Protein AF-A0A8T7FPQ7-F1 (afdb_monomer)

Foldseek 3Di:
DQWWKAAPPPRDTHHDAQQPQADPPPRHNHIEIDGPVQVCLVVLVVCLVVDDQALCSSVSLFSADDQDCLLQPRHGNADWAQPCVVCVVVVHRGDTDRQCLPDPLRHLLLLLLRRSLRSCVVNVAQEEEEEDLAPNLLSVLQSSLSSNHEYEYQHEPPRDPVRQVSSCVSPYHYDYDDDDSVVSLVVRVVVCVVVVHHYDPALSRHNNLSSLLSSQQSQQVVCCVVPNDDPQANTDGDQADEDEDDPCSNVNSNCVNADCDPNRHRHDHDHHYDYDPDPPDDDDDDPVVVVVVVVCVVPDDDDDDPPVVVCVVVPPDDDD

Mean predicted aligned error: 11.22 Å

pLDDT: mean 78.68, std 23.65, range [24.12, 97.94]

Radius of gyration: 21.37 Å; Cα contacts (8 Å, |Δi|>4): 522; chains: 1; bounding box: 52×40×60 Å

Nearest PDB structures (foldseek):
  4d9k-assembly2_C  TM=8.488E-01  e=1.796E-08  Escherichia coli K-12
  5ygr-assembly2_D  TM=8.208E-01  e=8.972E-09  Salmonella enterica subsp. enterica serovar Typhi
  8y1j-assembly1_B-2  TM=8.294E-01  e=1.425E-08  Pseudomonas aeruginosa PAO1
  5cvc-assembly1_A  TM=9.148E-01  e=2.040E-07  Zea mays
  3l6b-assembly1_A  TM=8.785E-01  e=6.877E-07  Homo sapiens

Structure (mmCIF, N/CA/C/O backbone):
data_AF-A0A8T7FPQ7-F1
#
_entry.id   AF-A0A8T7FPQ7-F1
#
loop_
_atom_site.group_PDB
_atom_site.id
_atom_site.type_symbol
_atom_site.label_atom_id
_atom_site.label_alt_id
_atom_site.label_comp_id
_atom_site.label_asym_id
_atom_site.label_entity_id
_atom_site.label_seq_id
_atom_site.pdbx_PDB_ins_code
_atom_site.Cartn_x
_atom_site.Cartn_y
_atom_site.Cartn_z
_atom_site.occupancy
_atom_site.B_iso_or_equiv
_atom_site.auth_seq_id
_atom_site.auth_comp_id
_atom_site.auth_asym_id
_atom_site.auth_atom_id
_atom_site.pdbx_PDB_model_num
ATOM 1 N N . MET A 1 1 ? 16.533 4.865 13.069 1.00 54.66 1 MET A N 1
ATOM 2 C CA . MET A 1 1 ? 15.371 4.944 12.153 1.00 54.66 1 MET A CA 1
ATOM 3 C C . MET A 1 1 ? 15.851 5.584 10.868 1.00 54.66 1 MET A C 1
ATOM 5 O O . MET A 1 1 ? 16.546 6.582 10.964 1.00 54.66 1 MET A O 1
ATOM 9 N N . SER A 1 2 ? 15.535 5.013 9.706 1.00 73.25 2 SER A N 1
ATOM 10 C CA . SER A 1 2 ? 15.976 5.523 8.395 1.00 73.25 2 SER A CA 1
ATOM 11 C C . SER A 1 2 ? 15.201 6.756 7.910 1.00 73.25 2 SER A C 1
ATOM 13 O O . SER A 1 2 ? 15.466 7.242 6.813 1.00 73.25 2 SER A O 1
ATOM 15 N N . PHE A 1 3 ? 14.238 7.246 8.699 1.00 88.38 3 PHE A N 1
ATOM 16 C CA . PHE A 1 3 ? 13.387 8.377 8.347 1.00 88.38 3 PHE A CA 1
ATOM 17 C C . PHE A 1 3 ? 12.793 9.071 9.575 1.00 88.38 3 PHE A C 1
ATOM 19 O O . PHE A 1 3 ? 12.707 8.488 10.662 1.00 88.38 3 PHE A O 1
ATOM 26 N N . ILE A 1 4 ? 12.344 10.306 9.366 1.00 92.25 4 ILE A N 1
ATOM 27 C CA . ILE A 1 4 ? 11.581 11.125 10.314 1.00 92.25 4 ILE A CA 1
ATOM 28 C C . ILE A 1 4 ? 10.240 11.515 9.690 1.00 92.25 4 ILE A C 1
ATOM 30 O O . ILE A 1 4 ? 10.092 11.502 8.473 1.00 92.25 4 ILE A O 1
ATOM 34 N N . ILE A 1 5 ? 9.255 11.870 10.511 1.00 93.88 5 ILE A N 1
ATOM 35 C CA . ILE A 1 5 ? 7.999 12.452 10.034 1.00 93.88 5 ILE A CA 1
ATOM 36 C C . ILE A 1 5 ? 8.069 13.963 10.172 1.00 93.88 5 ILE A C 1
ATOM 38 O O . ILE A 1 5 ? 8.247 14.473 11.278 1.00 93.88 5 ILE A O 1
ATOM 42 N N . LYS A 1 6 ? 7.858 14.667 9.065 1.00 94.44 6 LYS A N 1
ATOM 43 C CA . LYS A 1 6 ? 7.828 16.124 9.000 1.00 94.44 6 LYS A CA 1
ATOM 44 C C . LYS A 1 6 ? 6.412 16.621 8.775 1.00 94.44 6 LYS A C 1
ATOM 46 O O . LYS A 1 6 ? 5.681 16.120 7.923 1.00 94.44 6 LYS A O 1
ATOM 51 N N . CYS A 1 7 ? 6.006 17.612 9.560 1.00 94.50 7 CYS A N 1
ATOM 52 C CA . CYS A 1 7 ? 4.752 18.321 9.343 1.00 94.50 7 CYS A CA 1
ATOM 53 C C . CYS A 1 7 ? 4.884 19.311 8.182 1.00 94.50 7 CYS A C 1
ATOM 55 O O . CYS A 1 7 ? 5.781 20.154 8.202 1.00 94.50 7 CYS A O 1
ATOM 57 N N . LEU A 1 8 ? 3.957 19.259 7.225 1.00 91.75 8 LEU A N 1
ATOM 58 C CA . LEU A 1 8 ? 3.957 20.154 6.066 1.00 91.75 8 LEU A CA 1
ATOM 59 C C . LEU A 1 8 ? 3.537 21.588 6.413 1.00 91.75 8 LEU A C 1
ATOM 61 O O . LEU A 1 8 ? 3.965 22.519 5.740 1.00 91.75 8 LEU A O 1
ATOM 65 N N . ASP A 1 9 ? 2.753 21.773 7.479 1.00 92.62 9 ASP A N 1
ATOM 66 C CA . ASP A 1 9 ? 2.248 23.098 7.859 1.00 92.62 9 ASP A CA 1
ATOM 67 C C . ASP A 1 9 ? 3.196 23.853 8.804 1.00 92.62 9 ASP A C 1
ATOM 69 O O . ASP A 1 9 ? 3.353 25.064 8.685 1.00 92.62 9 ASP A O 1
ATOM 73 N N . CYS A 1 10 ? 3.837 23.161 9.757 1.00 94.81 10 CYS A N 1
ATOM 74 C CA . CYS A 1 10 ? 4.669 23.809 10.785 1.00 94.81 10 CYS A CA 1
ATOM 75 C C . CYS A 1 10 ? 6.142 23.374 10.802 1.00 94.81 10 CYS A C 1
ATOM 77 O O . CYS A 1 10 ? 6.897 23.838 11.658 1.00 94.81 10 CYS A O 1
ATOM 79 N N . GLY A 1 11 ? 6.545 22.447 9.925 1.00 94.50 11 GLY A N 1
ATOM 80 C CA . GLY A 1 11 ? 7.925 21.957 9.822 1.00 94.50 11 GLY A CA 1
ATOM 81 C C . GLY A 1 11 ? 8.420 21.122 11.008 1.00 94.50 11 GLY A C 1
ATOM 82 O O . GLY A 1 11 ? 9.600 20.798 11.069 1.00 94.50 11 GLY A O 1
ATOM 83 N N . HIS A 1 12 ? 7.559 20.783 11.973 1.00 95.00 12 HIS A N 1
ATOM 84 C CA . HIS A 1 12 ? 7.964 19.989 13.132 1.00 95.00 12 HIS A CA 1
ATOM 85 C C . HIS A 1 12 ? 8.319 18.552 12.735 1.00 95.00 12 HIS A C 1
ATOM 87 O O . HIS A 1 12 ? 7.529 17.887 12.059 1.00 95.00 12 HIS A O 1
ATOM 93 N N . ASN A 1 13 ? 9.467 18.085 13.226 1.00 94.75 13 ASN A N 1
ATOM 94 C CA . ASN A 1 13 ? 9.979 16.738 13.016 1.00 94.75 13 ASN A CA 1
ATOM 95 C C . ASN A 1 13 ? 9.678 15.852 14.226 1.00 94.75 13 ASN A C 1
ATOM 97 O O . ASN A 1 13 ? 9.932 16.247 15.364 1.00 94.75 13 ASN A O 1
ATOM 101 N N . ALA A 1 14 ? 9.176 14.646 13.978 1.00 92.25 14 ALA A N 1
ATOM 102 C CA . ALA A 1 14 ? 8.868 13.663 15.009 1.00 92.25 14 ALA A CA 1
ATOM 103 C C . ALA A 1 14 ? 9.201 12.236 14.536 1.00 92.25 14 ALA A C 1
ATOM 105 O O . ALA A 1 14 ? 9.164 11.956 13.335 1.00 92.25 14 ALA A O 1
ATOM 106 N N . PRO A 1 15 ? 9.500 11.303 15.454 1.00 91.69 15 PRO A N 1
ATOM 107 C CA . PRO A 1 15 ? 9.579 9.886 15.114 1.00 91.69 15 PRO A CA 1
ATOM 108 C C . PRO A 1 15 ? 8.222 9.353 14.631 1.00 91.69 15 PRO A C 1
ATOM 110 O O . PRO A 1 15 ? 7.158 9.825 15.039 1.00 91.69 15 PRO A O 1
ATOM 113 N N . TYR A 1 16 ? 8.259 8.333 13.774 1.00 91.38 16 TYR A N 1
ATOM 114 C CA . TYR A 1 16 ? 7.045 7.690 13.282 1.00 91.38 16 TYR A CA 1
ATOM 115 C C . TYR A 1 16 ? 6.424 6.751 14.321 1.00 91.38 16 TYR A C 1
ATOM 117 O O . TYR A 1 16 ? 7.074 5.824 14.822 1.00 91.38 16 TYR A O 1
ATOM 125 N N . TYR A 1 17 ? 5.129 6.964 14.559 1.00 90.75 17 TYR A N 1
ATOM 126 C CA . TYR A 1 17 ? 4.245 6.066 15.291 1.00 90.75 17 TYR A CA 1
ATOM 127 C C . TYR A 1 17 ? 2.960 5.860 14.477 1.00 90.75 17 TYR A C 1
ATOM 129 O O . TYR A 1 17 ? 2.302 6.857 14.165 1.00 90.75 17 TYR A O 1
ATOM 137 N N . PRO A 1 18 ? 2.557 4.613 14.164 1.00 88.06 18 PRO A N 1
ATOM 138 C CA . PRO A 1 18 ? 1.354 4.338 13.370 1.00 88.06 18 PRO A CA 1
ATOM 139 C C . PRO A 1 18 ? 0.067 4.947 13.941 1.00 88.06 18 PRO A C 1
ATOM 141 O O . PRO A 1 18 ? -0.815 5.350 13.188 1.00 88.06 18 PRO A O 1
ATOM 144 N N . THR A 1 19 ? -0.021 5.056 15.268 1.00 87.38 19 THR A N 1
ATOM 145 C CA . THR A 1 19 ? -1.167 5.624 15.996 1.00 87.38 19 THR A CA 1
ATOM 146 C C . THR A 1 19 ? -1.163 7.150 16.056 1.00 87.38 19 THR A C 1
ATOM 148 O O . THR A 1 19 ? -2.192 7.756 16.346 1.00 87.38 19 THR A O 1
ATOM 151 N N . SER A 1 20 ? -0.035 7.801 15.763 1.00 88.31 20 SER A N 1
ATOM 152 C CA . SER A 1 20 ? 0.033 9.257 15.694 1.00 88.31 20 SER A CA 1
ATOM 153 C C . SER A 1 20 ? -0.488 9.702 14.332 1.00 88.31 20 SER A C 1
ATOM 155 O O . SER A 1 20 ? 0.238 9.621 13.343 1.00 88.31 20 SER A O 1
ATOM 157 N N . THR A 1 21 ? -1.732 10.181 14.259 1.00 85.69 21 THR A N 1
ATOM 158 C CA . THR A 1 21 ? -2.373 10.657 13.014 1.00 85.69 21 THR A CA 1
ATOM 159 C C . THR A 1 21 ? -2.170 12.148 12.740 1.00 85.69 21 THR A C 1
ATOM 161 O O . THR A 1 21 ? -2.274 12.578 11.591 1.00 85.69 21 THR A O 1
ATOM 164 N N . ASN A 1 22 ? -1.828 12.930 13.766 1.00 91.81 22 ASN A N 1
ATOM 165 C CA . ASN A 1 22 ? -1.706 14.384 13.694 1.00 91.81 22 ASN A CA 1
ATOM 166 C C . ASN A 1 22 ? -0.316 14.848 14.151 1.00 91.81 22 ASN A C 1
ATOM 168 O O . ASN A 1 22 ? 0.407 14.140 14.853 1.00 91.81 22 ASN A O 1
ATOM 172 N N . CYS A 1 23 ? 0.078 16.051 13.742 1.00 92.12 23 CYS A N 1
ATOM 173 C CA . CYS A 1 23 ? 1.278 16.707 14.237 1.00 92.12 23 CYS A CA 1
ATOM 174 C C . CYS A 1 23 ? 1.095 17.060 15.724 1.00 92.12 23 CYS A C 1
ATOM 176 O O . CYS A 1 23 ? 0.134 17.759 16.045 1.00 92.12 23 CYS A O 1
ATOM 178 N N . PRO A 1 24 ? 2.021 16.680 16.621 1.00 92.31 24 PRO A N 1
ATOM 179 C CA . PRO A 1 24 ? 1.890 16.975 18.050 1.00 92.31 24 PRO A CA 1
ATOM 180 C C . PRO A 1 24 ? 1.974 18.477 18.373 1.00 92.31 24 PRO A C 1
ATOM 182 O O . PRO A 1 24 ? 1.501 18.896 19.421 1.00 92.31 24 PRO A O 1
ATOM 185 N N . LYS A 1 25 ? 2.549 19.296 17.478 1.00 93.81 25 LYS A N 1
ATOM 186 C CA . LYS A 1 25 ? 2.743 20.741 17.694 1.00 93.81 25 LYS A CA 1
ATOM 187 C C . LYS A 1 25 ? 1.578 21.607 17.206 1.00 93.81 25 LYS A C 1
ATOM 189 O O . LYS A 1 25 ? 1.225 22.575 17.863 1.00 93.81 25 LYS A O 1
ATOM 194 N N . CYS A 1 26 ? 1.023 21.309 16.031 1.00 94.00 26 CYS A N 1
ATOM 195 C CA . CYS A 1 26 ? -0.000 22.152 15.385 1.00 94.00 26 CYS A CA 1
ATOM 196 C C . CYS A 1 26 ? -1.303 21.411 15.059 1.00 94.00 26 CYS A C 1
ATOM 198 O O . CYS A 1 26 ? -2.192 21.976 14.433 1.00 94.00 26 CYS A O 1
ATOM 200 N N . ASN A 1 27 ? -1.402 20.133 15.430 1.00 93.38 27 ASN A N 1
ATOM 201 C CA . ASN A 1 27 ? -2.546 19.264 15.164 1.00 93.38 27 ASN A CA 1
ATOM 202 C C . ASN A 1 27 ? -2.891 19.037 13.673 1.00 93.38 27 ASN A C 1
ATOM 204 O O . ASN A 1 27 ? -3.920 18.435 13.365 1.00 93.38 27 ASN A O 1
ATOM 208 N N . SER A 1 28 ? -2.030 19.451 12.737 1.00 91.62 28 SER A N 1
ATOM 209 C CA . SER A 1 28 ? -2.213 19.175 11.308 1.00 91.62 28 SER A CA 1
ATOM 210 C C . SER A 1 28 ? -2.183 17.679 10.989 1.00 91.62 28 SER A C 1
ATOM 212 O O . SER A 1 28 ? -1.436 16.912 11.598 1.00 91.62 28 SER A O 1
ATOM 214 N N . GLN A 1 29 ? -2.965 17.266 9.992 1.00 89.06 29 GLN A N 1
ATOM 215 C CA . GL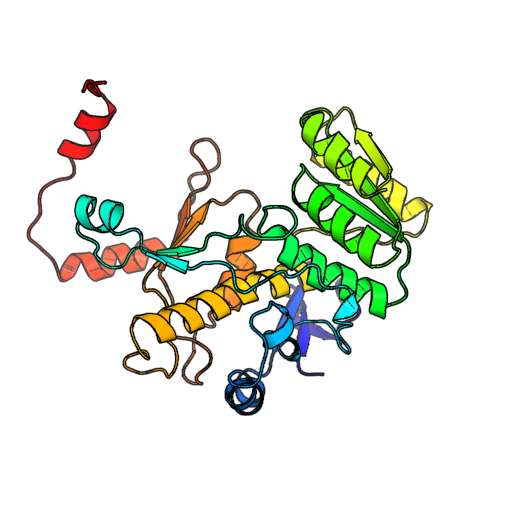N A 1 29 ? -2.959 15.905 9.448 1.00 89.06 29 GLN A CA 1
ATOM 216 C C . GLN A 1 29 ? -2.014 15.748 8.242 1.00 89.06 29 GLN A C 1
ATOM 218 O O . GLN A 1 29 ? -1.853 14.638 7.736 1.00 89.06 29 GLN A O 1
ATOM 223 N N . TRP A 1 30 ? -1.405 16.837 7.764 1.00 89.38 30 TRP A N 1
ATOM 224 C CA . TRP A 1 30 ? -0.533 16.846 6.591 1.00 89.38 30 TRP A CA 1
ATOM 225 C C . TRP A 1 30 ? 0.917 16.653 7.011 1.00 89.38 30 TRP A C 1
ATOM 227 O O . TRP A 1 30 ? 1.580 17.558 7.519 1.00 89.38 30 TRP A O 1
ATOM 237 N N . ARG A 1 31 ? 1.394 15.425 6.838 1.00 91.75 31 ARG A N 1
ATOM 238 C CA . ARG A 1 31 ? 2.732 15.002 7.236 1.00 91.75 31 ARG A CA 1
ATOM 239 C C . ARG A 1 31 ? 3.330 14.128 6.143 1.00 91.75 31 ARG A C 1
ATOM 241 O O . ARG A 1 31 ? 2.591 13.472 5.411 1.00 91.75 31 ARG A O 1
ATOM 248 N N . GLU A 1 32 ? 4.649 14.103 6.067 1.00 91.69 32 GLU A N 1
ATOM 249 C CA . GLU A 1 32 ? 5.405 13.281 5.124 1.00 91.69 32 GLU A CA 1
ATOM 250 C C . GLU A 1 32 ? 6.574 12.589 5.825 1.00 91.69 32 GLU A C 1
ATOM 252 O O . GLU A 1 32 ? 7.031 13.054 6.872 1.00 91.69 32 GLU A O 1
ATOM 257 N N . ALA A 1 33 ? 7.033 11.464 5.275 1.00 92.00 33 ALA A N 1
ATOM 258 C CA . ALA A 1 33 ? 8.258 10.830 5.732 1.00 92.00 33 ALA A CA 1
ATOM 259 C C . ALA A 1 33 ? 9.458 11.400 4.962 1.00 92.00 33 ALA A C 1
ATOM 261 O O . ALA A 1 33 ? 9.479 11.415 3.732 1.00 92.00 33 ALA A O 1
ATOM 262 N N . GLU A 1 34 ? 10.466 11.857 5.697 1.00 90.38 34 GLU A N 1
ATOM 263 C CA . GLU A 1 34 ? 11.723 12.366 5.157 1.00 90.38 34 GLU A CA 1
ATOM 264 C C . GLU A 1 34 ? 12.827 11.340 5.425 1.00 90.38 34 GLU A C 1
ATOM 266 O O . GLU A 1 34 ? 13.034 10.921 6.567 1.00 90.38 34 GLU A O 1
ATOM 271 N N . TYR A 1 35 ? 13.501 10.909 4.359 1.00 87.44 35 TYR A N 1
ATOM 272 C CA . TYR A 1 35 ? 14.514 9.855 4.373 1.00 87.44 35 TYR A CA 1
ATOM 273 C C . TYR A 1 35 ? 15.892 10.434 4.060 1.00 87.44 35 TYR A C 1
ATOM 275 O O . TYR A 1 35 ? 16.023 11.305 3.200 1.00 87.44 35 TYR A O 1
ATOM 283 N N . ASP A 1 36 ? 16.928 9.865 4.671 1.00 87.25 36 ASP A N 1
ATOM 284 C CA . ASP A 1 36 ? 18.306 10.081 4.231 1.00 87.25 36 ASP A CA 1
ATOM 285 C C . ASP A 1 36 ? 18.597 9.189 3.013 1.00 87.25 36 ASP A C 1
ATOM 287 O O . ASP A 1 36 ? 19.037 8.040 3.125 1.00 87.25 36 ASP A O 1
ATOM 291 N N . TYR A 1 37 ? 18.294 9.709 1.825 1.00 82.38 37 TYR A N 1
ATOM 292 C CA . TYR A 1 37 ? 18.489 8.982 0.572 1.00 82.38 37 TYR A CA 1
ATOM 293 C C . TYR A 1 37 ? 19.961 8.709 0.249 1.00 82.38 37 TYR A C 1
ATOM 295 O O . TYR A 1 37 ? 20.239 7.752 -0.472 1.00 82.38 37 TYR A O 1
ATOM 303 N N . GLU A 1 38 ? 20.902 9.498 0.773 1.00 80.69 38 GLU A N 1
ATOM 304 C CA . GLU A 1 38 ? 22.329 9.272 0.540 1.00 80.69 38 GLU A CA 1
ATOM 305 C C . GLU A 1 38 ? 22.799 8.024 1.294 1.00 80.69 38 GLU A C 1
ATOM 307 O O . GLU A 1 38 ? 23.368 7.100 0.702 1.00 80.69 38 GLU A O 1
ATOM 312 N N . MET A 1 39 ? 22.490 7.949 2.590 1.00 83.12 39 MET A N 1
ATOM 313 C CA . MET A 1 39 ? 22.785 6.775 3.409 1.00 83.12 39 MET A CA 1
ATOM 314 C C . MET A 1 39 ? 22.026 5.541 2.906 1.00 83.12 39 MET A C 1
ATOM 316 O O . MET A 1 39 ? 22.590 4.442 2.830 1.00 83.12 39 MET A O 1
ATOM 320 N N . ILE A 1 40 ? 20.752 5.697 2.531 1.00 83.25 40 ILE A N 1
ATOM 321 C CA . ILE A 1 40 ? 19.956 4.584 2.004 1.00 83.25 40 ILE A CA 1
ATOM 322 C C . ILE A 1 40 ? 20.513 4.110 0.662 1.00 83.25 40 ILE A C 1
ATOM 324 O O . ILE A 1 40 ? 20.629 2.906 0.469 1.00 83.25 40 ILE A O 1
ATOM 328 N N . GLY A 1 41 ? 20.924 5.003 -0.240 1.00 80.19 41 GLY A N 1
ATOM 329 C CA . GLY A 1 41 ? 21.539 4.623 -1.516 1.00 80.19 41 GLY A CA 1
ATOM 330 C C . GLY A 1 41 ? 22.759 3.723 -1.323 1.00 80.19 41 GLY A C 1
ATOM 331 O O . GLY A 1 41 ? 22.825 2.640 -1.907 1.00 80.19 41 GLY A O 1
ATOM 332 N N . LYS A 1 42 ? 23.668 4.106 -0.418 1.00 81.38 42 LYS A N 1
ATOM 333 C CA . LYS A 1 42 ? 24.887 3.338 -0.101 1.00 81.38 42 LYS A CA 1
ATOM 334 C C . LYS A 1 42 ? 24.595 1.967 0.524 1.00 81.38 42 LYS A C 1
ATOM 336 O O . LYS A 1 42 ? 25.360 1.028 0.325 1.00 81.38 42 LYS A O 1
ATOM 341 N N . THR A 1 43 ? 23.500 1.831 1.273 1.00 82.25 43 THR A N 1
ATOM 342 C CA . THR A 1 43 ? 23.197 0.612 2.048 1.00 82.25 43 THR A CA 1
ATOM 343 C C . THR A 1 43 ? 22.192 -0.328 1.382 1.00 82.25 43 THR A C 1
ATOM 345 O O . THR A 1 43 ? 22.315 -1.547 1.522 1.00 82.25 43 THR A O 1
ATOM 348 N N . LEU A 1 44 ? 21.195 0.210 0.676 1.00 84.75 44 LEU A N 1
ATOM 349 C CA . LEU A 1 44 ? 20.117 -0.537 0.030 1.00 84.75 44 LEU A CA 1
ATOM 350 C C . LEU A 1 44 ? 20.556 -1.100 -1.320 1.00 84.75 44 LEU A C 1
ATOM 352 O O . LEU A 1 44 ? 20.344 -2.287 -1.562 1.00 84.75 44 LEU A O 1
ATOM 356 N N . LEU A 1 45 ? 21.170 -0.282 -2.185 1.00 79.62 45 LEU A N 1
ATOM 357 C CA . LEU A 1 45 ? 21.486 -0.672 -3.565 1.00 79.62 45 LEU A CA 1
ATOM 358 C C . LEU A 1 45 ? 22.302 -1.973 -3.656 1.00 79.62 45 LEU A C 1
ATOM 360 O O . LEU A 1 45 ? 21.876 -2.856 -4.403 1.00 79.62 45 LEU A O 1
ATOM 364 N N . PRO A 1 46 ? 23.382 -2.173 -2.868 1.00 83.50 46 PRO A N 1
ATOM 365 C CA . PRO A 1 46 ? 24.156 -3.416 -2.928 1.00 83.50 46 PRO A CA 1
ATOM 366 C C . PRO A 1 46 ? 23.356 -4.647 -2.481 1.00 83.50 46 PRO A C 1
ATOM 368 O O . PRO A 1 46 ? 23.626 -5.764 -2.910 1.00 83.50 46 PRO A O 1
ATOM 371 N N . LYS A 1 47 ? 22.346 -4.455 -1.622 1.00 86.69 47 LYS A N 1
ATOM 372 C CA . LYS A 1 47 ? 21.528 -5.541 -1.067 1.00 86.69 47 LYS A CA 1
ATOM 373 C C . LYS A 1 47 ? 20.378 -5.946 -1.983 1.00 86.69 47 LYS A C 1
ATOM 375 O O . LYS A 1 47 ? 19.856 -7.044 -1.816 1.00 86.69 47 LYS A O 1
ATOM 380 N N . LEU A 1 48 ? 19.957 -5.088 -2.917 1.00 85.69 48 LEU A N 1
ATOM 381 C CA . LEU A 1 48 ? 18.788 -5.348 -3.764 1.00 85.69 48 LEU A CA 1
ATOM 382 C C . LEU A 1 48 ? 18.962 -6.570 -4.671 1.00 85.69 48 LEU A C 1
ATOM 384 O O . LEU A 1 48 ? 17.969 -7.236 -4.946 1.00 85.69 48 LEU A O 1
ATOM 388 N N . ALA A 1 49 ? 20.189 -6.866 -5.113 1.00 83.38 49 ALA A N 1
ATOM 389 C CA . ALA A 1 49 ? 20.471 -7.996 -5.999 1.00 83.38 49 ALA A CA 1
ATOM 390 C C . ALA A 1 49 ? 20.230 -9.361 -5.329 1.00 83.38 49 ALA A C 1
ATOM 392 O O . ALA A 1 49 ? 19.830 -10.306 -5.996 1.00 83.38 49 ALA A O 1
ATOM 393 N N . GLY A 1 50 ? 20.437 -9.457 -4.010 1.00 85.19 50 GLY A N 1
ATOM 394 C CA . GLY A 1 50 ? 20.249 -10.690 -3.237 1.00 85.19 50 GLY A CA 1
ATOM 395 C C . GLY A 1 50 ? 18.858 -10.851 -2.616 1.00 85.19 50 GLY A C 1
ATOM 396 O O . GLY A 1 50 ? 18.673 -11.721 -1.770 1.00 85.19 50 GLY A O 1
ATOM 397 N N . ARG A 1 51 ? 17.893 -9.986 -2.955 1.00 90.94 51 ARG A N 1
ATOM 398 C CA . ARG A 1 51 ? 16.536 -10.010 -2.386 1.00 90.94 51 ARG A CA 1
ATOM 399 C C . ARG A 1 51 ? 15.528 -10.626 -3.344 1.00 90.94 51 ARG A C 1
ATOM 401 O O . ARG A 1 51 ? 15.695 -10.5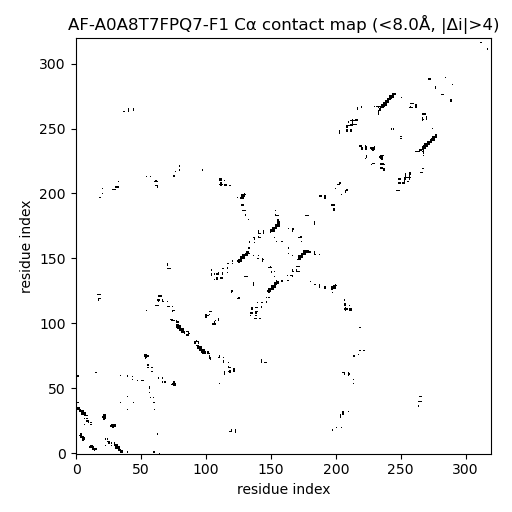76 -4.559 1.00 90.94 51 ARG A O 1
ATOM 408 N N . GLY A 1 52 ? 14.450 -11.147 -2.761 1.00 89.44 52 GLY A N 1
ATOM 409 C CA . GLY A 1 52 ? 13.278 -11.597 -3.498 1.00 89.44 52 GLY A CA 1
ATOM 410 C C . GLY A 1 52 ? 12.609 -10.478 -4.301 1.00 89.44 52 GLY A C 1
ATOM 411 O O . GLY A 1 52 ? 12.815 -9.280 -4.083 1.00 89.44 52 GLY A O 1
ATOM 412 N N . ASN A 1 53 ? 11.788 -10.901 -5.254 1.00 91.44 53 ASN A N 1
ATOM 413 C CA . ASN A 1 53 ? 10.999 -10.033 -6.111 1.00 91.44 53 ASN A CA 1
ATOM 414 C C . ASN A 1 53 ? 9.630 -9.762 -5.469 1.00 91.44 53 ASN A C 1
ATOM 416 O O . ASN A 1 53 ? 8.614 -10.282 -5.913 1.00 91.44 53 ASN A O 1
ATOM 420 N N . ASP A 1 54 ? 9.620 -8.943 -4.421 1.00 92.75 54 ASP A N 1
ATOM 421 C CA . ASP A 1 54 ? 8.418 -8.557 -3.675 1.00 92.75 54 ASP A CA 1
ATOM 422 C C . ASP A 1 54 ? 8.463 -7.072 -3.269 1.00 92.75 54 ASP A C 1
ATOM 424 O O . ASP A 1 54 ? 9.440 -6.366 -3.529 1.00 92.75 54 ASP A O 1
ATOM 428 N N . LEU A 1 55 ? 7.394 -6.575 -2.641 1.00 94.25 55 LEU A N 1
ATOM 429 C CA . LEU A 1 55 ? 7.325 -5.210 -2.109 1.00 94.25 55 LEU A CA 1
ATOM 430 C C . LEU A 1 55 ? 8.335 -4.958 -0.974 1.00 94.25 55 LEU A C 1
ATOM 432 O O . LEU A 1 55 ? 8.868 -3.851 -0.835 1.00 94.25 55 LEU A O 1
ATOM 436 N N . TRP A 1 56 ? 8.603 -5.973 -0.154 1.00 94.31 56 TRP A N 1
ATOM 437 C CA . TRP A 1 56 ? 9.427 -5.888 1.054 1.00 94.31 56 TRP A CA 1
ATOM 438 C C . TRP A 1 56 ? 10.924 -5.800 0.760 1.00 94.31 56 TRP A C 1
ATOM 440 O O . TRP A 1 56 ? 11.707 -5.423 1.640 1.00 94.31 56 TRP A O 1
ATOM 450 N N . ARG A 1 57 ? 11.334 -6.011 -0.495 1.00 92.50 57 ARG A N 1
ATOM 451 C CA . ARG A 1 57 ? 12.692 -5.712 -0.964 1.00 92.50 57 ARG A CA 1
ATOM 452 C C . ARG A 1 57 ? 13.115 -4.263 -0.704 1.00 92.50 57 ARG A C 1
ATOM 454 O O . ARG A 1 57 ? 14.314 -4.010 -0.626 1.00 92.50 57 ARG A O 1
ATOM 461 N N . TYR A 1 58 ? 12.166 -3.340 -0.518 1.00 92.06 58 TYR A N 1
ATOM 462 C CA . TYR A 1 58 ? 12.397 -1.923 -0.204 1.00 92.06 58 TYR A CA 1
ATOM 463 C C . TYR A 1 58 ? 12.217 -1.569 1.281 1.00 92.06 58 TYR A C 1
ATOM 465 O O . TYR A 1 58 ? 12.002 -0.401 1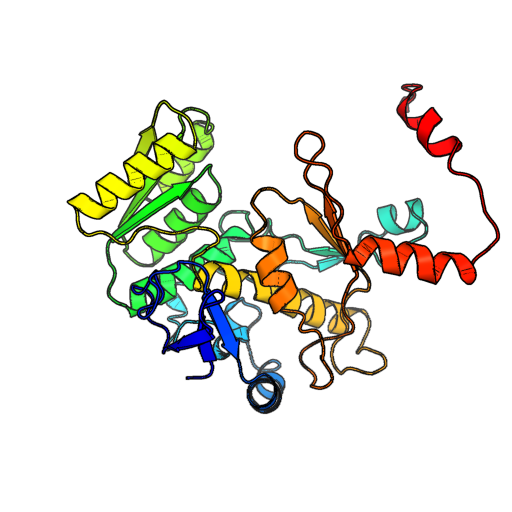.595 1.00 92.06 58 TYR A O 1
ATOM 473 N N . LYS A 1 59 ? 12.268 -2.538 2.206 1.00 91.62 59 LYS A N 1
ATOM 474 C CA . LYS A 1 59 ? 11.941 -2.335 3.633 1.00 91.62 59 LYS A CA 1
ATOM 475 C C . LYS A 1 59 ? 12.612 -1.131 4.311 1.00 91.62 59 LYS A C 1
ATOM 477 O O . LYS A 1 59 ? 11.978 -0.490 5.135 1.00 91.62 59 LYS A O 1
ATOM 482 N N . GLU A 1 60 ? 13.845 -0.770 3.952 1.00 89.81 60 GLU A N 1
ATOM 483 C CA . GLU A 1 60 ? 14.559 0.396 4.503 1.00 89.81 60 GLU A CA 1
ATOM 484 C C . GLU A 1 60 ? 13.877 1.732 4.171 1.00 89.81 60 GLU A C 1
ATOM 486 O O . GLU A 1 60 ? 14.028 2.714 4.901 1.00 89.81 60 GLU A O 1
ATOM 491 N N . LEU A 1 61 ? 13.124 1.750 3.073 1.00 90.62 61 LEU A N 1
ATOM 492 C CA . LEU A 1 61 ? 12.322 2.866 2.598 1.00 90.62 61 LEU A CA 1
ATOM 493 C C . LEU A 1 61 ? 10.858 2.740 3.040 1.00 90.62 61 LEU A C 1
ATOM 495 O O . LEU A 1 61 ? 10.048 3.555 2.627 1.00 90.62 61 LEU A O 1
ATOM 499 N N . LEU A 1 62 ? 10.473 1.763 3.859 1.00 92.75 62 LEU A N 1
ATOM 500 C CA . LEU A 1 62 ? 9.088 1.601 4.302 1.00 92.75 62 LEU A CA 1
ATOM 501 C C . LEU A 1 62 ? 8.951 1.917 5.798 1.00 92.75 62 LEU A C 1
ATOM 503 O O . LEU A 1 62 ? 9.847 1.605 6.580 1.00 92.75 62 LEU A O 1
ATOM 507 N N . PRO A 1 63 ? 7.834 2.529 6.228 1.00 92.00 63 PRO A N 1
ATOM 508 C CA . PRO A 1 63 ? 7.608 2.889 7.624 1.00 92.00 63 PRO A CA 1
ATOM 509 C C . PRO A 1 63 ? 7.150 1.689 8.475 1.00 92.00 63 PRO A C 1
ATOM 511 O O . PRO A 1 63 ? 6.104 1.730 9.119 1.00 92.00 63 PRO A O 1
ATOM 514 N N . VAL A 1 64 ? 7.942 0.613 8.468 1.00 91.88 64 VAL A N 1
ATOM 515 C CA . VAL A 1 64 ? 7.753 -0.619 9.253 1.00 91.88 64 VAL A CA 1
ATOM 516 C C . VAL A 1 64 ? 9.118 -1.021 9.811 1.00 91.88 64 VAL A C 1
ATOM 518 O O . VAL A 1 64 ? 10.060 -1.180 9.035 1.00 91.88 64 VAL A O 1
ATOM 521 N N . ARG A 1 65 ? 9.268 -1.148 11.138 1.00 87.56 65 ARG A N 1
ATOM 522 C CA . ARG A 1 65 ? 10.594 -1.374 11.743 1.00 87.56 65 ARG A CA 1
ATOM 523 C C . ARG A 1 65 ? 11.060 -2.811 11.525 1.00 87.56 65 ARG A C 1
ATOM 525 O O . ARG A 1 65 ? 12.189 -3.027 11.096 1.00 87.56 65 ARG A O 1
ATOM 532 N N . ASN A 1 66 ? 10.177 -3.771 11.780 1.00 87.69 66 ASN A N 1
ATOM 533 C CA . ASN A 1 66 ? 10.424 -5.205 11.705 1.00 87.69 66 ASN A CA 1
ATOM 534 C C . ASN A 1 66 ? 9.319 -5.869 10.865 1.00 87.69 66 ASN A C 1
ATOM 536 O O . ASN A 1 66 ? 8.376 -6.440 11.418 1.00 87.69 66 ASN A O 1
ATOM 540 N N . PRO A 1 67 ? 9.391 -5.787 9.523 1.00 86.19 67 PRO A N 1
ATOM 541 C CA . PRO A 1 67 ? 8.359 -6.357 8.667 1.00 86.19 67 PRO A CA 1
ATOM 542 C C . PRO A 1 67 ? 8.278 -7.876 8.847 1.00 86.19 67 PRO A C 1
ATOM 544 O O . PRO A 1 67 ? 9.246 -8.598 8.610 1.00 86.19 67 PRO A O 1
ATOM 547 N N . ASN A 1 68 ? 7.104 -8.365 9.245 1.00 91.12 68 ASN A N 1
ATOM 548 C CA . ASN A 1 68 ? 6.829 -9.793 9.333 1.00 91.12 68 ASN A CA 1
ATOM 549 C C . ASN A 1 68 ? 6.387 -10.320 7.960 1.00 91.12 68 ASN A C 1
ATOM 551 O O . ASN A 1 68 ? 5.225 -10.179 7.579 1.00 91.12 68 ASN A O 1
ATOM 555 N N . ILE A 1 69 ? 7.307 -10.964 7.239 1.00 87.56 69 ILE A N 1
ATOM 556 C CA . ILE A 1 69 ? 7.066 -11.457 5.875 1.00 87.56 69 ILE A CA 1
ATOM 557 C C . ILE A 1 69 ? 5.942 -12.501 5.789 1.00 87.56 69 ILE A C 1
ATOM 559 O O . ILE A 1 69 ? 5.303 -12.621 4.749 1.00 87.56 69 ILE A O 1
ATOM 563 N N . SER A 1 70 ? 5.627 -13.208 6.884 1.00 91.94 70 SER A N 1
ATOM 564 C CA . SER A 1 70 ? 4.510 -14.168 6.907 1.00 91.94 70 SER A CA 1
ATOM 565 C C . SER A 1 70 ? 3.140 -13.511 6.676 1.00 91.94 70 SER A C 1
ATOM 567 O O . SER A 1 70 ? 2.190 -14.193 6.280 1.00 91.94 70 SER A O 1
ATOM 569 N N . LEU A 1 71 ? 3.046 -12.189 6.876 1.00 93.94 71 LEU A N 1
ATOM 570 C CA . LEU A 1 71 ? 1.853 -11.385 6.613 1.00 93.94 71 LEU A CA 1
ATOM 571 C C . LEU A 1 71 ? 1.706 -10.967 5.144 1.00 93.94 71 LEU A C 1
ATOM 573 O O . LEU A 1 71 ? 0.656 -10.442 4.777 1.00 93.94 71 LEU A O 1
ATOM 577 N N . SER A 1 72 ? 2.730 -11.179 4.315 1.00 94.81 72 SER A N 1
ATOM 578 C CA . SER A 1 72 ? 2.651 -10.892 2.884 1.00 94.81 72 SER A CA 1
ATOM 579 C C . SER A 1 72 ? 1.696 -11.862 2.186 1.00 94.81 72 SER A C 1
ATOM 581 O O . SER A 1 72 ? 1.583 -13.032 2.563 1.00 94.81 72 SER A O 1
ATOM 583 N N . LEU A 1 73 ? 1.023 -11.365 1.148 1.00 96.06 73 LEU A N 1
ATOM 584 C CA . LEU A 1 73 ? 0.200 -12.159 0.235 1.00 96.06 73 LEU A CA 1
ATOM 585 C C . LEU A 1 73 ? 0.851 -12.283 -1.155 1.00 96.06 73 LEU A C 1
ATOM 587 O O . LEU A 1 73 ? 0.219 -12.789 -2.076 1.00 96.06 73 LEU A O 1
ATOM 591 N N . GLY A 1 74 ? 2.104 -11.839 -1.307 1.00 93.88 74 GLY A N 1
ATOM 592 C CA . GLY A 1 74 ? 2.821 -11.831 -2.586 1.00 93.88 74 GLY A CA 1
ATOM 593 C C . GLY A 1 74 ? 2.690 -10.519 -3.363 1.00 93.88 74 GLY A C 1
ATOM 594 O O . GLY A 1 74 ? 2.846 -10.501 -4.579 1.00 93.88 74 GLY A O 1
ATOM 595 N N . GLU A 1 75 ? 2.380 -9.411 -2.689 1.00 95.50 75 GLU A N 1
ATOM 596 C CA . GLU A 1 75 ? 2.356 -8.091 -3.314 1.00 95.50 75 GLU A CA 1
ATOM 597 C C . GLU A 1 75 ? 3.731 -7.587 -3.756 1.00 95.50 75 GLU A C 1
ATOM 599 O O . GLU A 1 75 ? 4.759 -7.812 -3.115 1.00 95.50 75 GLU A O 1
ATOM 604 N N . GLY A 1 76 ? 3.711 -6.781 -4.815 1.00 94.38 76 GLY A N 1
ATOM 605 C CA . GLY A 1 76 ? 4.907 -6.208 -5.412 1.00 94.38 76 GLY A CA 1
ATOM 606 C C . GLY A 1 76 ? 5.331 -6.938 -6.676 1.00 94.38 76 GLY A C 1
ATOM 607 O O . GLY A 1 76 ? 4.648 -7.831 -7.163 1.00 94.38 76 GLY A O 1
ATOM 608 N N . HIS A 1 77 ? 6.429 -6.462 -7.252 1.00 94.19 77 HIS A N 1
ATOM 609 C CA . HIS A 1 77 ? 7.053 -6.957 -8.479 1.00 94.19 77 HIS A CA 1
ATOM 610 C C . HIS A 1 77 ? 6.078 -7.277 -9.625 1.00 94.19 77 HIS A C 1
ATOM 612 O O . HIS A 1 77 ? 6.230 -8.247 -10.366 1.00 94.19 77 HIS A O 1
ATOM 618 N N . THR A 1 78 ? 5.064 -6.435 -9.804 1.00 96.56 78 THR A N 1
ATOM 619 C CA . THR A 1 78 ? 4.041 -6.658 -10.832 1.00 96.56 78 THR A CA 1
ATOM 620 C C . THR A 1 78 ? 4.631 -6.513 -12.243 1.00 96.56 78 THR A C 1
ATOM 622 O O . THR A 1 78 ? 5.644 -5.819 -12.420 1.00 96.56 78 THR A O 1
ATOM 625 N N . PRO A 1 79 ? 4.030 -7.121 -13.278 1.00 96.69 79 PRO A N 1
ATOM 626 C CA . PRO A 1 79 ? 4.586 -7.080 -14.627 1.00 96.69 79 PRO A CA 1
ATOM 627 C C . PRO A 1 79 ? 4.719 -5.661 -15.194 1.00 96.69 79 PRO A C 1
ATOM 629 O O . PRO A 1 79 ? 3.818 -4.828 -15.060 1.00 96.69 79 PRO A O 1
ATOM 632 N N . LEU A 1 80 ? 5.832 -5.413 -15.888 1.00 96.75 80 LEU A N 1
ATOM 633 C CA . LEU A 1 80 ? 6.033 -4.240 -16.736 1.00 96.75 80 LEU A CA 1
ATOM 634 C C . LEU A 1 80 ? 5.992 -4.681 -18.203 1.00 96.75 80 LEU A C 1
ATOM 636 O O . LEU A 1 80 ? 6.970 -5.181 -18.752 1.00 96.75 80 LEU A O 1
ATOM 640 N N . ILE A 1 81 ? 4.831 -4.524 -18.829 1.00 96.56 81 ILE A N 1
ATOM 641 C CA . ILE A 1 81 ? 4.522 -5.094 -20.142 1.00 96.56 81 ILE A CA 1
ATOM 642 C C . ILE A 1 81 ? 4.801 -4.058 -21.225 1.00 96.56 81 ILE A C 1
ATOM 644 O O . ILE A 1 81 ? 4.241 -2.963 -21.198 1.00 96.56 81 ILE A O 1
ATOM 648 N N . ARG A 1 82 ? 5.624 -4.396 -22.220 1.00 96.38 82 ARG A N 1
ATOM 649 C CA . ARG A 1 82 ? 5.840 -3.527 -23.383 1.00 96.38 82 ARG A CA 1
ATOM 650 C C . ARG A 1 82 ? 4.617 -3.553 -24.302 1.00 96.38 82 ARG A C 1
ATOM 652 O O . ARG A 1 82 ? 4.271 -4.590 -24.860 1.00 96.38 82 ARG A O 1
ATOM 659 N N . ALA A 1 83 ? 3.988 -2.401 -24.512 1.00 96.56 83 ALA A N 1
ATOM 660 C CA . ALA A 1 83 ? 2.816 -2.257 -25.371 1.00 96.56 83 ALA A CA 1
ATOM 661 C C . ALA A 1 83 ? 3.233 -2.013 -26.833 1.00 96.56 83 ALA A C 1
ATOM 663 O O . ALA A 1 83 ? 3.097 -0.905 -27.350 1.00 96.56 83 ALA A O 1
ATOM 664 N N . VAL A 1 84 ? 3.761 -3.049 -27.495 1.00 95.56 84 VAL A N 1
ATOM 665 C CA . VAL A 1 84 ? 4.366 -2.955 -28.842 1.00 95.56 84 VAL A CA 1
ATOM 666 C C . VAL A 1 84 ? 3.402 -2.350 -29.868 1.00 95.56 84 VAL A C 1
ATOM 668 O O . VAL A 1 84 ? 3.740 -1.360 -30.514 1.00 95.56 84 VAL A O 1
ATOM 671 N N . ASN A 1 85 ? 2.177 -2.875 -29.963 1.00 96.06 85 ASN A N 1
ATOM 672 C CA . ASN A 1 85 ? 1.189 -2.412 -30.946 1.00 96.06 85 ASN A CA 1
ATOM 673 C C . ASN A 1 85 ? 0.762 -0.959 -30.707 1.00 96.06 85 ASN A C 1
ATOM 675 O O . ASN A 1 85 ? 0.725 -0.163 -31.642 1.00 96.06 85 ASN A O 1
ATOM 679 N N . LEU A 1 86 ? 0.508 -0.588 -29.448 1.00 94.31 86 LEU A N 1
ATOM 680 C CA . LEU A 1 86 ? 0.178 0.791 -29.084 1.00 94.31 86 LEU A CA 1
ATOM 681 C C . LEU A 1 86 ? 1.342 1.740 -29.399 1.00 94.31 86 LEU A C 1
ATOM 683 O O . LEU A 1 86 ? 1.130 2.846 -29.896 1.00 94.31 86 LEU A O 1
ATOM 687 N N . GLY A 1 87 ? 2.571 1.289 -29.150 1.00 94.12 87 GLY A N 1
ATOM 688 C CA . GLY A 1 87 ? 3.774 2.029 -29.493 1.00 94.12 87 GLY A CA 1
ATOM 689 C C . GLY A 1 87 ? 3.904 2.285 -30.992 1.00 94.12 87 GLY A C 1
ATOM 690 O O . GLY A 1 87 ? 4.175 3.417 -31.389 1.00 94.12 87 GLY A O 1
ATOM 691 N N . MET A 1 88 ? 3.633 1.279 -31.830 1.00 94.31 88 MET A N 1
ATOM 692 C CA . MET A 1 88 ? 3.612 1.436 -33.291 1.00 94.31 88 MET A CA 1
ATOM 693 C C . MET A 1 88 ? 2.532 2.425 -33.746 1.00 94.31 88 MET A C 1
ATOM 695 O O . MET A 1 88 ? 2.826 3.333 -34.520 1.00 94.31 88 MET A O 1
ATOM 699 N N . MET A 1 89 ? 1.308 2.309 -33.220 1.00 95.94 89 MET A N 1
ATOM 700 C CA . MET A 1 89 ? 0.189 3.194 -33.580 1.00 95.94 89 MET A CA 1
ATOM 701 C C . MET A 1 89 ? 0.453 4.670 -33.254 1.00 95.94 89 MET A C 1
ATOM 703 O O . MET A 1 89 ? -0.015 5.554 -33.970 1.00 95.94 89 MET A O 1
ATOM 707 N N . LEU A 1 90 ? 1.178 4.945 -32.167 1.00 93.75 90 LEU A N 1
ATOM 708 C CA . LEU A 1 90 ? 1.456 6.305 -31.697 1.00 93.75 90 LEU A CA 1
ATOM 709 C C . LEU A 1 90 ? 2.821 6.847 -32.149 1.00 93.75 90 LEU A C 1
ATOM 711 O O . LEU A 1 90 ? 3.123 8.009 -31.881 1.00 93.75 90 LEU A O 1
ATOM 715 N N . GLY A 1 91 ? 3.650 6.034 -32.813 1.00 93.62 91 GLY A N 1
ATOM 716 C CA . GLY A 1 91 ? 5.033 6.399 -33.137 1.00 93.62 91 GLY A CA 1
ATOM 717 C C . GLY A 1 91 ? 5.922 6.544 -31.893 1.00 93.62 91 GLY A C 1
ATOM 718 O O . GLY A 1 91 ? 6.837 7.362 -31.874 1.00 93.62 91 GLY A O 1
ATOM 719 N N . CYS A 1 92 ? 5.634 5.788 -30.829 1.00 92.31 92 CYS A N 1
ATOM 720 C CA . CYS A 1 92 ? 6.357 5.800 -29.556 1.00 92.31 92 CYS A CA 1
ATOM 721 C C . CYS A 1 92 ? 6.802 4.369 -29.192 1.00 92.31 92 CYS A C 1
ATOM 723 O O . CYS A 1 92 ? 6.038 3.632 -28.575 1.00 92.31 92 CYS A O 1
ATOM 725 N N . PRO A 1 93 ? 8.033 3.942 -29.523 1.00 88.38 93 PRO A N 1
ATOM 726 C CA . PRO A 1 93 ? 8.444 2.532 -29.426 1.00 88.38 93 PRO A CA 1
ATOM 727 C C . PRO A 1 93 ? 8.580 1.987 -27.990 1.00 88.38 93 PRO A C 1
ATOM 729 O O . PRO A 1 93 ? 8.693 0.771 -27.799 1.00 88.38 93 PRO A O 1
ATOM 732 N N . ASN A 1 94 ? 8.574 2.874 -26.991 1.00 92.25 94 ASN A N 1
ATOM 733 C CA . ASN A 1 94 ? 8.881 2.590 -25.588 1.00 92.25 94 ASN A CA 1
ATOM 734 C C . ASN A 1 94 ? 7.686 2.889 -24.668 1.00 92.25 94 ASN A C 1
ATOM 736 O O . ASN A 1 94 ? 7.817 3.596 -23.672 1.00 92.25 94 ASN A O 1
ATOM 740 N N . ILE A 1 95 ? 6.506 2.368 -25.015 1.00 94.81 95 ILE A N 1
ATOM 741 C CA . ILE A 1 95 ? 5.337 2.397 -24.128 1.00 94.81 95 ILE A CA 1
ATOM 742 C C . ILE A 1 95 ? 5.314 1.120 -23.292 1.00 94.81 95 ILE A C 1
ATOM 744 O O . ILE A 1 95 ? 5.346 0.011 -23.831 1.00 94.81 95 ILE A O 1
ATOM 748 N N . PHE A 1 96 ? 5.207 1.288 -21.977 1.00 96.06 96 PHE A N 1
ATOM 749 C CA . PHE A 1 96 ? 5.118 0.195 -21.017 1.00 96.06 96 PHE A CA 1
ATOM 750 C C . PHE A 1 96 ? 3.880 0.346 -20.134 1.00 96.06 96 PHE A C 1
ATOM 752 O O . PHE A 1 96 ? 3.484 1.456 -19.778 1.00 96.06 96 PHE A O 1
ATOM 759 N N . ILE A 1 97 ? 3.284 -0.784 -19.765 1.00 96.12 97 ILE A N 1
ATOM 760 C CA . ILE A 1 97 ? 2.130 -0.884 -18.875 1.00 96.12 97 ILE A CA 1
ATOM 761 C C . ILE A 1 97 ? 2.589 -1.593 -17.606 1.00 96.12 97 ILE A C 1
ATOM 763 O O . ILE A 1 97 ? 2.977 -2.758 -17.646 1.00 96.12 97 ILE A O 1
ATOM 767 N N . LYS A 1 98 ? 2.531 -0.889 -16.476 1.00 95.81 98 LYS A N 1
ATOM 768 C CA . LYS A 1 98 ? 2.732 -1.481 -15.151 1.00 95.81 98 LYS A CA 1
ATOM 769 C C . LYS A 1 98 ? 1.405 -2.087 -14.683 1.00 95.81 98 LYS A C 1
ATOM 771 O O . LYS A 1 98 ? 0.512 -1.343 -14.269 1.00 95.81 98 LYS A O 1
ATOM 776 N N . ASP A 1 99 ? 1.248 -3.406 -14.814 1.00 95.88 99 ASP A N 1
ATOM 777 C CA . ASP A 1 99 ? -0.027 -4.093 -14.560 1.00 95.88 99 ASP A CA 1
ATOM 778 C C . ASP A 1 99 ? -0.204 -4.459 -13.081 1.00 95.88 99 ASP A C 1
ATOM 780 O O . ASP A 1 99 ? 0.037 -5.581 -12.642 1.00 95.88 99 ASP A O 1
ATOM 784 N N . GLU A 1 100 ? -0.680 -3.491 -12.303 1.00 94.44 100 GLU A N 1
ATOM 785 C CA . GLU A 1 100 ? -0.954 -3.661 -10.872 1.00 94.44 100 GLU A CA 1
ATOM 786 C C . GLU A 1 100 ? -2.195 -4.518 -10.558 1.00 94.44 100 GLU A C 1
ATOM 788 O O . GLU A 1 100 ? -2.528 -4.703 -9.389 1.00 94.44 100 GLU A O 1
ATOM 793 N N . ARG A 1 101 ? -2.902 -5.038 -11.571 1.00 93.62 101 ARG A N 1
ATOM 794 C CA . ARG A 1 101 ? -4.033 -5.961 -11.367 1.00 93.62 101 ARG A CA 1
ATOM 795 C C . ARG A 1 101 ? -3.581 -7.387 -11.069 1.00 93.62 101 ARG A C 1
ATOM 797 O O . ARG A 1 101 ? -4.414 -8.221 -10.760 1.00 93.62 101 ARG A O 1
ATOM 804 N N . GLN A 1 102 ? -2.289 -7.672 -11.182 1.00 93.06 102 GLN A N 1
ATOM 805 C CA . GLN A 1 102 ? -1.722 -8.988 -10.881 1.00 93.06 102 GLN A CA 1
ATOM 806 C C . GLN A 1 102 ? -1.411 -9.167 -9.384 1.00 93.06 102 GLN A C 1
ATOM 808 O O . GLN A 1 102 ? -0.769 -10.136 -8.999 1.00 93.06 102 GLN A O 1
ATOM 813 N N . GLY A 1 103 ? -1.819 -8.210 -8.541 1.00 91.19 103 GLY A N 1
ATOM 814 C CA . GLY A 1 103 ? -1.713 -8.323 -7.089 1.00 91.19 103 GLY A CA 1
ATOM 815 C C . GLY A 1 103 ? -2.778 -9.250 -6.478 1.00 91.19 103 GLY A C 1
ATOM 816 O O . GLY A 1 103 ? -3.748 -9.599 -7.156 1.00 91.19 103 GLY A O 1
ATOM 817 N N . PRO A 1 104 ? -2.639 -9.609 -5.189 1.00 93.62 104 PRO A N 1
ATOM 818 C CA . PRO A 1 104 ? -3.526 -10.547 -4.493 1.00 93.62 104 PRO A CA 1
ATOM 819 C C . PRO A 1 104 ? -5.026 -10.225 -4.554 1.00 93.62 104 PRO A C 1
ATOM 821 O O . PRO A 1 104 ? -5.838 -11.144 -4.612 1.00 93.62 104 PRO A O 1
ATOM 824 N N . THR A 1 105 ? -5.406 -8.942 -4.558 1.00 94.75 105 THR A N 1
ATOM 825 C CA . THR A 1 105 ? -6.812 -8.499 -4.692 1.00 94.75 105 THR A CA 1
ATOM 826 C C . THR A 1 105 ? -7.072 -7.757 -6.004 1.00 94.75 105 THR A C 1
ATOM 828 O O . THR A 1 105 ? -7.992 -6.946 -6.132 1.00 94.75 105 THR A O 1
ATOM 831 N N . ALA A 1 106 ? -6.223 -8.009 -7.001 1.00 93.62 106 ALA A N 1
ATOM 832 C CA . ALA A 1 106 ? -6.274 -7.410 -8.325 1.00 93.62 106 ALA A CA 1
ATOM 833 C C . ALA A 1 106 ? -6.261 -5.869 -8.339 1.00 93.62 106 ALA A C 1
ATOM 835 O O . ALA A 1 106 ? -6.883 -5.214 -9.185 1.00 93.62 106 ALA A O 1
ATOM 836 N N . SER A 1 107 ? -5.538 -5.260 -7.397 1.00 91.88 107 SER A N 1
ATOM 837 C CA . SER A 1 107 ? -5.518 -3.813 -7.216 1.00 91.88 107 SER A CA 1
ATOM 838 C C . SER A 1 107 ? -4.184 -3.337 -6.650 1.00 91.88 107 SER A C 1
ATOM 840 O O . SER A 1 107 ? -3.681 -3.871 -5.670 1.00 91.88 107 SER A O 1
ATOM 842 N N . PHE A 1 108 ? -3.679 -2.198 -7.138 1.00 92.31 108 PHE A N 1
ATOM 843 C CA . PHE A 1 108 ? -2.489 -1.552 -6.558 1.00 92.31 108 PHE A CA 1
ATOM 844 C C . PHE A 1 108 ? -2.651 -1.192 -5.063 1.00 92.31 108 PHE A C 1
ATOM 846 O O . PHE A 1 108 ? -1.679 -0.849 -4.388 1.00 92.31 108 PHE A O 1
ATOM 853 N N . LYS A 1 109 ? -3.886 -1.232 -4.539 1.00 93.44 109 LYS A N 1
ATOM 854 C CA . LYS A 1 109 ? -4.203 -1.050 -3.116 1.00 93.44 109 LYS A CA 1
ATOM 855 C C . LYS A 1 109 ? -3.646 -2.159 -2.223 1.00 93.44 109 LYS A C 1
ATOM 857 O O . LYS A 1 109 ? -3.491 -1.903 -1.033 1.00 93.44 109 LYS A O 1
ATOM 862 N N . ASP A 1 110 ? -3.237 -3.291 -2.784 1.00 96.19 110 ASP A N 1
ATOM 863 C CA . ASP A 1 110 ? -2.530 -4.351 -2.057 1.00 96.19 110 ASP A CA 1
ATOM 864 C C . ASP A 1 110 ? -1.245 -3.840 -1.409 1.00 96.19 110 ASP A C 1
ATOM 866 O O . ASP A 1 110 ? -0.980 -4.109 -0.243 1.00 96.19 110 ASP A O 1
ATOM 870 N N . ARG A 1 111 ? -0.507 -2.970 -2.105 1.00 95.69 111 ARG A N 1
ATOM 871 C CA . ARG A 1 111 ? 0.697 -2.335 -1.554 1.00 95.69 111 ARG A CA 1
ATOM 872 C C . ARG A 1 111 ? 0.381 -1.473 -0.338 1.00 95.69 111 ARG A C 1
ATOM 874 O O . ARG A 1 111 ? 1.076 -1.536 0.671 1.00 95.69 111 ARG A O 1
ATOM 881 N N . GLN A 1 112 ? -0.684 -0.672 -0.446 1.00 94.88 112 GLN A N 1
ATOM 882 C CA . GLN A 1 112 ? -1.180 0.164 0.649 1.00 94.88 112 GLN A CA 1
ATOM 883 C C . GLN A 1 112 ? -1.528 -0.703 1.863 1.00 94.88 112 GLN A C 1
ATOM 885 O O . GLN A 1 112 ? -1.131 -0.393 2.983 1.00 94.88 112 GLN A O 1
ATOM 890 N N . ALA A 1 113 ? -2.277 -1.779 1.625 1.00 96.12 113 ALA A N 1
ATOM 891 C CA . ALA A 1 113 ? -2.742 -2.692 2.653 1.00 96.12 113 ALA A CA 1
ATOM 892 C C . ALA A 1 113 ? -1.575 -3.399 3.349 1.00 96.12 113 ALA A C 1
ATOM 894 O O . ALA A 1 113 ? -1.502 -3.357 4.573 1.00 96.12 113 ALA A O 1
ATOM 895 N N . ALA A 1 114 ? -0.626 -3.946 2.589 1.00 97.12 114 ALA A N 1
ATOM 896 C CA . ALA A 1 114 ? 0.534 -4.653 3.121 1.00 97.12 114 ALA A CA 1
ATOM 897 C C . ALA A 1 114 ? 1.336 -3.805 4.116 1.00 97.12 114 ALA A C 1
ATOM 899 O O . ALA A 1 114 ? 1.575 -4.226 5.247 1.00 97.12 114 ALA A O 1
ATOM 900 N N . VAL A 1 115 ? 1.698 -2.578 3.729 1.00 96.50 115 VAL A N 1
ATOM 901 C CA . VAL A 1 115 ? 2.523 -1.699 4.573 1.00 96.50 115 VAL A CA 1
ATOM 902 C C . VAL A 1 115 ? 1.730 -1.168 5.767 1.00 96.50 115 VAL A C 1
ATOM 904 O O . VAL A 1 115 ? 2.238 -1.177 6.888 1.00 96.50 115 VAL A O 1
ATOM 907 N N . THR A 1 116 ? 0.486 -0.723 5.559 1.00 95.88 116 THR A N 1
ATOM 908 C CA . THR A 1 116 ? -0.337 -0.177 6.649 1.00 95.88 116 THR A CA 1
ATOM 909 C C . THR A 1 116 ? -0.680 -1.247 7.680 1.00 95.88 116 THR A C 1
ATOM 911 O O . THR A 1 116 ? -0.485 -1.019 8.871 1.00 95.88 116 THR A O 1
ATOM 914 N N . ILE A 1 117 ? -1.145 -2.423 7.255 1.00 96.81 117 ILE A N 1
ATOM 915 C CA . ILE A 1 117 ? -1.514 -3.505 8.175 1.00 96.81 117 ILE A CA 1
ATOM 916 C C . ILE A 1 117 ? -0.287 -4.026 8.927 1.00 96.81 117 ILE A C 1
ATOM 918 O O . ILE A 1 117 ? -0.372 -4.218 10.137 1.00 96.81 117 ILE A O 1
ATOM 922 N N . ALA A 1 118 ? 0.869 -4.171 8.270 1.00 96.62 118 ALA A N 1
ATOM 923 C CA . ALA A 1 118 ? 2.102 -4.555 8.957 1.00 96.62 118 ALA A CA 1
ATOM 924 C C . ALA A 1 118 ? 2.515 -3.531 10.028 1.00 96.62 118 ALA A C 1
ATOM 926 O O . ALA A 1 118 ? 2.838 -3.918 11.151 1.00 96.62 118 ALA A O 1
ATOM 927 N N . ALA A 1 119 ? 2.452 -2.230 9.717 1.00 95.56 119 ALA A N 1
ATOM 928 C CA . ALA A 1 119 ? 2.764 -1.172 10.678 1.00 95.56 119 ALA A CA 1
ATOM 929 C C . ALA A 1 119 ? 1.789 -1.163 11.868 1.00 95.56 119 ALA A C 1
ATOM 931 O O . ALA A 1 119 ? 2.201 -1.008 13.015 1.00 95.56 119 ALA A O 1
ATOM 932 N N . LEU A 1 120 ? 0.492 -1.347 11.609 1.00 95.62 120 LEU A N 1
ATOM 933 C CA . LEU A 1 120 ? -0.527 -1.413 12.657 1.00 95.62 120 LEU A CA 1
ATOM 934 C C . LEU A 1 120 ? -0.358 -2.657 13.535 1.00 95.62 120 LEU A C 1
ATOM 936 O O . LEU A 1 120 ? -0.464 -2.552 14.757 1.00 95.62 120 LEU A O 1
ATOM 940 N N . LYS A 1 121 ? -0.032 -3.806 12.935 1.00 96.06 121 LYS A N 1
ATOM 941 C CA . LYS A 1 121 ? 0.244 -5.044 13.668 1.00 96.06 121 LYS A CA 1
ATOM 942 C C . LYS A 1 121 ? 1.466 -4.904 14.577 1.00 96.06 121 LYS A C 1
ATOM 944 O O . LYS A 1 121 ? 1.401 -5.325 15.727 1.00 96.06 121 LYS A O 1
ATOM 949 N N . GLU A 1 122 ? 2.543 -4.276 14.095 1.00 93.75 122 GLU A N 1
ATOM 950 C CA . GLU A 1 122 ? 3.732 -3.957 14.904 1.00 93.75 122 GLU A CA 1
ATOM 951 C C . GLU A 1 122 ? 3.388 -3.040 16.089 1.00 93.75 122 GLU A C 1
ATOM 953 O O . GLU A 1 122 ? 3.927 -3.205 17.180 1.00 93.75 122 GLU A O 1
ATOM 958 N N . ALA A 1 123 ? 2.444 -2.114 15.902 1.00 93.44 123 ALA A N 1
ATOM 959 C CA . ALA A 1 123 ? 1.945 -1.234 16.957 1.00 93.44 123 ALA A CA 1
ATOM 960 C C . ALA A 1 123 ? 0.920 -1.894 17.904 1.00 93.44 123 ALA A C 1
ATOM 962 O O . ALA A 1 123 ? 0.343 -1.202 18.742 1.00 93.44 123 ALA A O 1
ATOM 963 N N . GLY A 1 124 ? 0.666 -3.202 17.779 1.00 95.06 124 GLY A N 1
ATOM 964 C CA . GLY A 1 124 ? -0.273 -3.933 18.635 1.00 95.06 124 GLY A CA 1
ATOM 965 C C . GLY A 1 124 ? -1.750 -3.652 18.346 1.00 95.06 124 GLY A C 1
ATOM 966 O O . GLY A 1 124 ? -2.608 -4.028 19.142 1.00 95.06 124 GLY A O 1
ATOM 967 N N . ILE A 1 125 ? -2.074 -3.011 17.218 1.00 96.12 125 ILE A N 1
ATOM 968 C CA . ILE A 1 125 ? -3.465 -2.804 16.810 1.00 96.12 125 ILE A CA 1
ATOM 969 C C . ILE A 1 125 ? -4.062 -4.141 16.369 1.00 96.12 125 ILE A C 1
ATOM 971 O O . ILE A 1 125 ? -3.503 -4.853 15.534 1.00 96.12 125 ILE A O 1
ATOM 975 N N . THR A 1 126 ? -5.226 -4.471 16.918 1.00 96.69 126 THR A N 1
ATOM 976 C CA . THR A 1 126 ? -5.974 -5.699 16.605 1.00 96.69 126 THR A CA 1
ATOM 977 C C . THR A 1 126 ? -7.269 -5.421 15.849 1.00 96.69 126 THR A C 1
ATOM 979 O O . THR A 1 126 ? -7.821 -6.326 15.228 1.00 96.69 126 THR A O 1
ATOM 982 N N . GLU A 1 127 ? -7.748 -4.177 15.859 1.00 97.19 127 GLU A N 1
ATOM 983 C CA . GLU A 1 127 ? -9.014 -3.779 15.253 1.00 97.19 127 GLU A CA 1
ATOM 984 C C . GLU A 1 127 ? -8.896 -2.382 14.625 1.00 97.19 127 GLU A C 1
ATOM 986 O O . GLU A 1 127 ? -8.315 -1.468 15.215 1.00 97.19 127 GLU A O 1
ATOM 991 N N . LEU A 1 128 ? -9.422 -2.217 13.408 1.00 96.44 128 LEU A N 1
ATOM 992 C CA . LEU A 1 128 ? -9.356 -0.962 12.656 1.00 96.44 128 LEU A CA 1
ATOM 993 C C . LEU A 1 128 ? -10.650 -0.660 11.893 1.00 96.44 128 LEU A C 1
ATOM 995 O O . LEU A 1 128 ? -11.447 -1.546 11.588 1.00 96.44 128 LEU A O 1
ATOM 999 N N . VAL A 1 129 ? -10.831 0.612 11.555 1.00 96.88 129 VAL A N 1
ATOM 1000 C CA . VAL A 1 129 ? -11.968 1.148 10.807 1.00 96.88 129 VAL A CA 1
ATOM 1001 C C . VAL A 1 129 ? -11.460 1.763 9.506 1.00 96.88 129 VAL A C 1
ATOM 1003 O O . VAL A 1 129 ? -10.516 2.553 9.517 1.00 96.88 129 VAL A O 1
ATOM 1006 N N . ALA A 1 130 ? -12.103 1.445 8.384 1.00 94.75 130 ALA A N 1
ATOM 1007 C CA . ALA A 1 130 ? -11.821 2.084 7.102 1.00 94.75 130 ALA A CA 1
ATOM 1008 C C . ALA A 1 130 ? -13.120 2.470 6.390 1.00 94.75 130 ALA A C 1
ATOM 1010 O O . ALA A 1 130 ? -14.042 1.664 6.280 1.00 94.75 130 ALA A O 1
ATOM 1011 N N . ALA A 1 131 ? -13.168 3.691 5.858 1.00 91.50 131 ALA A N 1
ATOM 1012 C CA . ALA A 1 131 ? -14.241 4.148 4.982 1.00 91.50 131 ALA A CA 1
ATOM 1013 C C . ALA A 1 131 ? -13.738 4.178 3.533 1.00 91.50 131 ALA A C 1
ATOM 1015 O O . ALA A 1 131 ? -12.774 4.880 3.219 1.00 91.50 131 ALA A O 1
ATOM 1016 N N . SER A 1 132 ? -14.364 3.413 2.634 1.00 83.31 132 SER A N 1
ATOM 1017 C CA . SER A 1 132 ? -13.907 3.310 1.243 1.00 83.31 132 SER A CA 1
ATOM 1018 C C . SER A 1 132 ? -15.032 3.045 0.246 1.00 83.31 132 SER A C 1
ATOM 1020 O O . SER A 1 132 ? -16.083 2.508 0.574 1.00 83.31 132 SER A O 1
ATOM 1022 N N . THR A 1 133 ? -14.772 3.385 -1.016 1.00 71.75 133 THR A N 1
ATOM 1023 C CA . THR A 1 133 ? -15.625 3.094 -2.176 1.00 71.75 133 THR A CA 1
ATOM 1024 C C . THR A 1 133 ? -15.323 1.740 -2.841 1.00 71.75 133 THR A C 1
ATOM 1026 O O . THR A 1 133 ? -15.857 1.450 -3.911 1.00 71.75 133 THR A O 1
ATOM 1029 N N . GLY A 1 134 ? -14.474 0.891 -2.243 1.00 79.56 134 GLY A N 1
ATOM 1030 C CA . GLY A 1 134 ? -14.327 -0.513 -2.651 1.00 79.56 134 GLY A CA 1
ATOM 1031 C C . GLY A 1 134 ? -12.914 -1.060 -2.486 1.00 79.56 134 GLY A C 1
ATOM 1032 O O . GLY A 1 134 ? -12.639 -1.758 -1.521 1.00 79.56 134 GLY A O 1
ATOM 1033 N N . ASN A 1 135 ? -12.005 -0.736 -3.410 1.00 89.75 135 ASN A N 1
ATOM 1034 C CA . ASN A 1 135 ? -10.725 -1.449 -3.520 1.00 89.75 135 ASN A CA 1
ATOM 1035 C C . ASN A 1 135 ? -9.837 -1.333 -2.269 1.00 89.75 135 ASN A C 1
ATOM 1037 O O . ASN A 1 135 ? -9.125 -2.275 -1.961 1.00 89.75 135 ASN A O 1
ATOM 1041 N N . VAL A 1 136 ? -9.871 -0.210 -1.533 1.00 91.38 136 VAL A N 1
ATOM 1042 C CA . VAL A 1 136 ? -9.122 -0.121 -0.260 1.00 91.38 136 VAL A CA 1
ATOM 1043 C C . VAL A 1 136 ? -9.738 -1.042 0.784 1.00 91.38 136 VAL A C 1
ATOM 1045 O O . VAL A 1 136 ? -8.992 -1.709 1.483 1.00 91.38 136 VAL A O 1
ATOM 1048 N N . ALA A 1 137 ? -11.070 -1.101 0.877 1.00 93.19 137 ALA A N 1
ATOM 1049 C CA . ALA A 1 137 ? -11.733 -1.995 1.818 1.00 93.19 137 ALA A CA 1
ATOM 1050 C C . ALA A 1 137 ? -11.435 -3.463 1.489 1.00 93.19 137 ALA A C 1
ATOM 1052 O O . ALA A 1 137 ? -11.070 -4.191 2.395 1.00 93.19 137 ALA A O 1
ATOM 1053 N N . ILE A 1 138 ? -11.486 -3.866 0.213 1.00 95.19 138 ILE A N 1
ATOM 1054 C CA . ILE A 1 138 ? -11.159 -5.239 -0.214 1.00 95.19 138 ILE A CA 1
ATOM 1055 C C . ILE A 1 138 ? -9.713 -5.599 0.152 1.00 95.19 138 ILE A C 1
ATOM 1057 O O . ILE A 1 138 ? -9.487 -6.590 0.844 1.00 95.19 138 ILE A O 1
ATOM 1061 N N . SER A 1 139 ? -8.734 -4.775 -0.245 1.00 96.12 139 SER A N 1
ATOM 1062 C CA . SER A 1 139 ? -7.332 -5.044 0.087 1.00 96.12 139 SER A CA 1
ATOM 1063 C C . SER A 1 139 ? -7.116 -5.029 1.604 1.00 96.12 139 SER A C 1
ATOM 1065 O O . SER A 1 139 ? -6.547 -5.964 2.151 1.00 96.12 139 SER A O 1
ATOM 1067 N N . TYR A 1 140 ? -7.624 -4.034 2.340 1.00 96.81 140 TYR A N 1
ATOM 1068 C CA . TYR A 1 140 ? -7.490 -4.023 3.803 1.00 96.81 140 TYR A CA 1
ATOM 1069 C C . TYR A 1 140 ? -8.136 -5.251 4.444 1.00 96.81 140 TYR A C 1
ATOM 1071 O O . TYR A 1 140 ? -7.567 -5.778 5.392 1.00 96.81 140 TYR A O 1
ATOM 1079 N N . SER A 1 141 ? -9.264 -5.740 3.927 1.00 96.88 141 SER A N 1
ATOM 1080 C CA . SER A 1 141 ? -9.901 -6.961 4.416 1.00 96.88 141 SER A CA 1
ATOM 1081 C C . SER A 1 141 ? -9.006 -8.182 4.265 1.00 96.88 141 SER A C 1
ATOM 1083 O O . SER A 1 141 ? -8.817 -8.906 5.240 1.00 96.88 141 SER A O 1
ATOM 1085 N N . ALA A 1 142 ? -8.417 -8.390 3.084 1.00 97.50 142 ALA A N 1
ATOM 1086 C CA . ALA A 1 142 ? -7.531 -9.523 2.827 1.00 97.50 142 ALA A CA 1
ATOM 1087 C C . ALA A 1 142 ? -6.311 -9.521 3.763 1.00 97.50 142 ALA A C 1
ATOM 1089 O O . ALA A 1 142 ? -6.015 -10.520 4.422 1.00 97.50 142 ALA A O 1
ATOM 1090 N N . TYR A 1 143 ? -5.639 -8.374 3.884 1.00 97.75 143 TYR A N 1
ATOM 1091 C CA . TYR A 1 143 ? -4.438 -8.247 4.712 1.00 97.75 143 TYR A CA 1
ATOM 1092 C C . TYR A 1 143 ? -4.749 -8.243 6.212 1.00 97.75 143 TYR A C 1
ATOM 1094 O O . TYR A 1 143 ? -4.007 -8.846 6.986 1.00 97.75 143 TYR A O 1
ATOM 1102 N N . ALA A 1 144 ? -5.848 -7.615 6.643 1.00 97.62 144 ALA A N 1
ATOM 1103 C CA . ALA A 1 144 ? -6.281 -7.662 8.039 1.00 97.62 144 ALA A CA 1
ATOM 1104 C C . ALA A 1 144 ? -6.607 -9.101 8.453 1.00 97.62 144 ALA A C 1
ATOM 1106 O O . ALA A 1 144 ? -6.137 -9.548 9.496 1.00 97.62 144 ALA A O 1
ATOM 1107 N N . SER A 1 145 ? -7.312 -9.850 7.599 1.00 97.31 145 SER A N 1
ATOM 1108 C CA . SER A 1 145 ? -7.602 -11.271 7.813 1.00 97.31 145 SER A CA 1
ATOM 1109 C C . SER A 1 145 ? -6.317 -12.088 7.975 1.00 97.31 145 SER A C 1
ATOM 1111 O O . SER A 1 145 ? -6.141 -12.780 8.978 1.00 97.31 145 SER A O 1
ATOM 1113 N N . ARG A 1 146 ? -5.348 -11.904 7.065 1.00 97.25 146 ARG A N 1
ATOM 1114 C CA . ARG A 1 146 ? -4.023 -12.543 7.146 1.00 97.25 146 ARG A CA 1
ATOM 1115 C C . ARG A 1 146 ? -3.273 -12.205 8.439 1.00 97.25 146 ARG A C 1
ATOM 1117 O O . ARG A 1 146 ? -2.586 -13.064 8.984 1.00 97.25 146 ARG A O 1
ATOM 1124 N N . ALA A 1 147 ? -3.407 -10.977 8.937 1.00 97.00 147 ALA A N 1
ATOM 1125 C CA . ALA A 1 147 ? -2.773 -10.513 10.171 1.00 97.00 147 ALA A CA 1
ATOM 1126 C C . ALA A 1 147 ? -3.553 -10.849 11.456 1.00 97.00 147 ALA A C 1
ATOM 1128 O O . ALA A 1 147 ? -3.097 -10.498 12.554 1.00 97.00 147 ALA A O 1
ATOM 1129 N N . GLY A 1 148 ? -4.714 -11.505 11.349 1.00 96.81 148 GLY A N 1
ATOM 1130 C CA . GLY A 1 148 ? -5.603 -11.762 12.484 1.00 96.81 148 GLY A CA 1
ATOM 1131 C C . GLY A 1 148 ? -6.133 -10.470 13.112 1.00 96.81 148 GLY A C 1
ATOM 1132 O O . GLY A 1 148 ? -6.216 -10.363 14.334 1.00 96.81 148 GLY A O 1
ATOM 1133 N N . MET A 1 149 ? -6.404 -9.459 12.288 1.00 97.81 149 MET A N 1
ATOM 1134 C CA . MET A 1 149 ? -6.961 -8.170 12.684 1.00 97.81 149 MET A CA 1
ATOM 1135 C C . MET A 1 149 ? -8.407 -8.052 12.208 1.00 97.81 149 MET A C 1
ATOM 1137 O O . MET A 1 149 ? -8.762 -8.478 11.109 1.00 97.81 149 MET A O 1
ATOM 1141 N N . LYS A 1 150 ? -9.246 -7.413 13.019 1.00 97.94 150 LYS A N 1
ATOM 1142 C CA . LYS A 1 150 ? -10.649 -7.179 12.692 1.00 97.94 150 LYS A CA 1
ATOM 1143 C C . LYS A 1 150 ? -10.835 -5.833 12.002 1.00 97.94 150 LYS A C 1
ATOM 1145 O O . LYS A 1 150 ? -10.484 -4.797 12.555 1.00 97.94 150 LYS A O 1
ATOM 1150 N N . LEU A 1 151 ? -11.432 -5.841 10.814 1.00 97.88 151 LEU A N 1
ATOM 1151 C CA . LEU A 1 151 ? -11.723 -4.629 10.049 1.00 97.88 151 LEU A CA 1
ATOM 1152 C C . LEU A 1 151 ? -13.221 -4.310 10.051 1.00 97.88 151 LEU A C 1
ATOM 1154 O O . LEU A 1 151 ? -14.042 -5.157 9.698 1.00 97.88 151 LEU A O 1
ATOM 1158 N N . TRP A 1 152 ? -13.552 -3.058 10.365 1.00 97.56 152 TRP A N 1
ATOM 1159 C CA . TRP A 1 152 ? -14.862 -2.453 10.127 1.00 97.56 152 TRP A CA 1
ATOM 1160 C C . TRP A 1 152 ? -14.817 -1.620 8.847 1.00 97.56 152 TRP A C 1
ATOM 1162 O O . TRP A 1 152 ? -14.263 -0.518 8.818 1.00 97.56 152 TRP A O 1
ATOM 1172 N N . ALA A 1 153 ? -15.387 -2.164 7.776 1.00 96.19 153 ALA A N 1
ATOM 1173 C CA . ALA A 1 153 ? -15.421 -1.545 6.462 1.00 96.19 153 ALA A CA 1
ATOM 1174 C C . ALA A 1 153 ? -16.735 -0.778 6.272 1.00 96.19 153 ALA A C 1
ATOM 1176 O O . ALA A 1 153 ? -17.790 -1.365 6.030 1.00 96.19 153 ALA A O 1
ATOM 1177 N N . PHE A 1 154 ? -16.657 0.548 6.345 1.00 95.19 154 PHE A N 1
ATOM 1178 C CA . PHE A 1 154 ? -17.768 1.439 6.037 1.00 95.19 154 PHE A CA 1
ATOM 1179 C C . PHE A 1 154 ? -17.806 1.715 4.533 1.00 95.19 154 PHE A C 1
ATOM 1181 O O . PHE A 1 154 ? -16.848 2.231 3.945 1.00 95.19 154 PHE A O 1
ATOM 1188 N N . VAL A 1 155 ? -18.926 1.370 3.903 1.00 92.44 155 VAL A N 1
ATOM 1189 C CA . VAL A 1 155 ? -19.139 1.485 2.455 1.00 92.44 155 VAL A CA 1
ATOM 1190 C C . VAL A 1 155 ? -20.456 2.198 2.174 1.00 92.44 155 VAL A C 1
ATOM 1192 O O . VAL A 1 155 ? -21.427 2.057 2.915 1.00 92.44 155 VAL A O 1
ATOM 1195 N N . THR A 1 156 ? -20.508 2.990 1.103 1.00 90.25 156 THR A N 1
ATOM 1196 C CA . THR A 1 156 ? -21.760 3.647 0.701 1.00 90.25 156 THR A CA 1
ATOM 1197 C C . THR 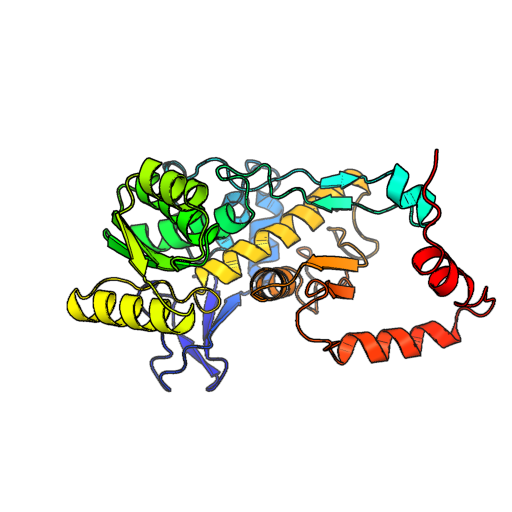A 1 156 ? -22.707 2.650 0.038 1.00 90.25 156 THR A C 1
ATOM 1199 O O . THR A 1 156 ? -22.281 1.650 -0.542 1.00 90.25 156 THR A O 1
ATOM 1202 N N . SER A 1 157 ? -24.005 2.949 0.053 1.00 84.44 157 SER A N 1
ATOM 1203 C CA . SER A 1 157 ? -25.026 2.130 -0.608 1.00 84.44 157 SER A CA 1
ATOM 1204 C C . SER A 1 157 ? -24.859 2.003 -2.127 1.00 84.44 157 SER A C 1
ATOM 1206 O O . SER A 1 157 ? -25.424 1.081 -2.711 1.00 84.44 157 SER A O 1
ATOM 1208 N N . LEU A 1 158 ? -24.066 2.889 -2.739 1.00 84.88 158 LEU A N 1
ATOM 1209 C CA . LEU A 1 158 ? -23.722 2.898 -4.164 1.00 84.88 158 LEU A CA 1
ATOM 1210 C C . LEU A 1 158 ? -22.642 1.873 -4.538 1.00 84.88 158 LEU A C 1
ATOM 1212 O O . LEU A 1 158 ? -22.437 1.607 -5.722 1.00 84.88 158 LEU A O 1
ATOM 1216 N N . VAL A 1 159 ? -21.914 1.323 -3.561 1.00 84.44 159 VAL A N 1
ATOM 1217 C CA . VAL A 1 159 ? -20.913 0.288 -3.834 1.00 84.44 159 VAL A CA 1
ATOM 1218 C C . VAL A 1 159 ? -21.637 -0.968 -4.339 1.00 84.44 159 VAL A C 1
ATOM 1220 O O . VAL A 1 159 ? -22.586 -1.415 -3.692 1.00 84.44 159 VAL A O 1
ATOM 1223 N N . PRO A 1 160 ? -21.212 -1.567 -5.469 1.00 87.31 160 PRO A N 1
ATOM 1224 C CA . PRO A 1 160 ? -21.827 -2.788 -5.979 1.00 87.31 160 PRO A CA 1
ATOM 1225 C C . PRO A 1 160 ? -21.824 -3.914 -4.939 1.00 87.31 160 PRO A C 1
ATOM 1227 O O . PRO A 1 160 ? -20.830 -4.125 -4.240 1.00 87.31 160 PRO A O 1
ATOM 1230 N N . SER A 1 161 ? -22.914 -4.682 -4.876 1.00 87.44 161 SER A N 1
ATOM 1231 C CA . SER A 1 161 ? -23.082 -5.792 -3.924 1.00 87.44 161 SER A CA 1
ATOM 1232 C C . SER A 1 161 ? -21.971 -6.836 -4.012 1.00 87.44 161 SER A C 1
ATOM 12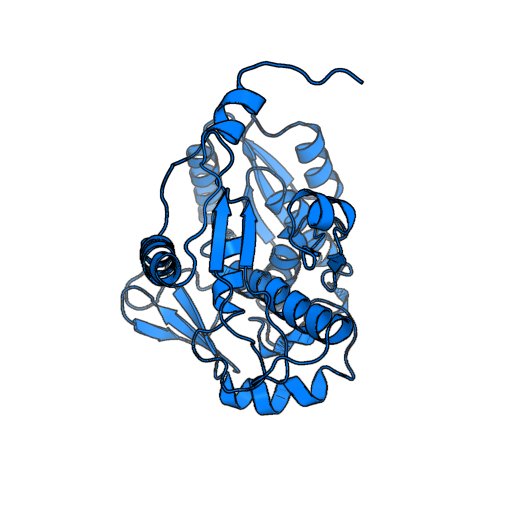34 O O . SER A 1 161 ? -21.561 -7.377 -2.988 1.00 87.44 161 SER A O 1
ATOM 1236 N N . VAL A 1 162 ? -21.432 -7.062 -5.211 1.00 89.50 162 VAL A N 1
ATOM 1237 C CA . VAL A 1 162 ? -20.307 -7.976 -5.450 1.00 89.50 162 VAL A CA 1
ATOM 1238 C C . VAL A 1 162 ? -19.067 -7.552 -4.658 1.00 89.50 162 VAL A C 1
ATOM 1240 O O . VAL A 1 162 ? -18.480 -8.379 -3.969 1.00 89.50 162 VAL A O 1
ATOM 1243 N N . LYS A 1 163 ? -18.726 -6.255 -4.651 1.00 89.06 163 LYS A N 1
ATOM 1244 C CA . LYS A 1 163 ? -17.588 -5.739 -3.871 1.00 89.06 163 LYS A CA 1
ATOM 1245 C C . LYS A 1 163 ? -17.831 -5.837 -2.369 1.00 89.06 163 LYS A C 1
ATOM 1247 O O . LYS A 1 163 ? -16.919 -6.146 -1.616 1.00 89.06 163 LYS A O 1
ATOM 1252 N N . MET A 1 164 ? -19.063 -5.587 -1.921 1.00 90.00 164 MET A N 1
ATOM 1253 C CA . MET A 1 164 ? -19.422 -5.755 -0.507 1.00 90.00 164 MET A CA 1
ATOM 1254 C C . MET A 1 164 ? -19.289 -7.215 -0.064 1.00 90.00 164 MET A C 1
ATOM 1256 O O . MET A 1 164 ? -18.786 -7.481 1.024 1.00 90.00 164 MET A O 1
ATOM 1260 N N . ARG A 1 165 ? -19.690 -8.161 -0.922 1.00 90.88 165 ARG A N 1
ATOM 1261 C CA . ARG A 1 165 ? -19.517 -9.594 -0.673 1.00 90.88 165 ARG A CA 1
ATOM 1262 C C . ARG A 1 165 ? -18.040 -9.969 -0.585 1.00 90.88 165 ARG A C 1
ATOM 1264 O O . ARG A 1 165 ? -17.672 -10.690 0.326 1.00 90.88 165 ARG A O 1
ATOM 1271 N N . GLU A 1 166 ? -17.205 -9.450 -1.477 1.00 93.06 166 GLU A N 1
ATOM 1272 C CA . GLU A 1 166 ? -15.759 -9.698 -1.469 1.00 93.06 166 GLU A CA 1
ATOM 1273 C C . GLU A 1 166 ? -15.089 -9.244 -0.160 1.00 93.06 166 GLU A C 1
ATOM 1275 O O . GLU A 1 166 ? -14.342 -10.003 0.448 1.00 93.06 166 GLU A O 1
ATOM 1280 N N . ILE A 1 167 ? -15.443 -8.057 0.344 1.00 93.25 167 ILE A N 1
ATOM 1281 C CA . ILE A 1 167 ? -14.994 -7.560 1.659 1.00 93.25 167 ILE A CA 1
ATOM 1282 C C . ILE A 1 167 ? -15.424 -8.525 2.781 1.00 93.25 167 ILE A C 1
ATOM 1284 O O . ILE A 1 167 ? -14.628 -8.867 3.658 1.00 93.25 167 ILE A O 1
ATOM 1288 N N . ALA A 1 168 ? -16.679 -8.984 2.745 1.00 93.25 168 ALA A N 1
ATOM 1289 C CA . ALA A 1 168 ? -17.222 -9.905 3.742 1.00 93.25 168 ALA A CA 1
ATOM 1290 C C . ALA A 1 168 ? -16.577 -11.303 3.688 1.00 93.25 168 ALA A C 1
ATOM 1292 O O . ALA A 1 168 ? -16.394 -11.915 4.738 1.00 93.25 168 ALA A O 1
ATOM 1293 N N . LEU A 1 169 ? -16.190 -11.797 2.504 1.00 95.06 169 LEU A N 1
ATOM 1294 C CA . LEU A 1 169 ? -15.554 -13.113 2.329 1.00 95.06 169 LEU A CA 1
ATOM 1295 C C . LEU A 1 169 ? -14.226 -13.234 3.084 1.00 95.06 169 LEU A C 1
ATOM 1297 O O . LEU A 1 169 ? -13.911 -14.300 3.601 1.00 95.06 169 LEU A O 1
ATOM 1301 N N . TYR A 1 170 ? -13.479 -12.140 3.212 1.00 95.06 170 TYR A N 1
ATOM 1302 C CA . TYR A 1 170 ? -12.256 -12.098 4.016 1.00 95.06 170 TYR A CA 1
ATOM 1303 C C . TYR A 1 170 ? -12.515 -12.006 5.536 1.00 95.06 170 TYR A C 1
ATOM 1305 O O . TYR A 1 170 ? -11.566 -11.959 6.316 1.00 95.06 170 TYR A O 1
ATOM 1313 N N . GLY A 1 171 ? -13.777 -11.967 5.981 1.00 93.12 171 GLY A N 1
ATOM 1314 C CA . GLY A 1 171 ? -14.165 -11.923 7.398 1.00 93.12 171 GLY A CA 1
ATOM 1315 C C . GLY A 1 171 ? -14.297 -10.514 7.990 1.00 93.12 171 GLY A C 1
ATOM 1316 O O . GLY A 1 171 ? -14.423 -10.355 9.205 1.00 93.12 171 GLY A O 1
ATOM 1317 N N . SER A 1 172 ? -14.269 -9.472 7.154 1.00 94.94 172 SER A N 1
ATOM 1318 C CA . SER A 1 172 ? -14.449 -8.089 7.614 1.00 94.94 172 SER A CA 1
ATOM 1319 C C . SER A 1 172 ? -15.914 -7.744 7.863 1.00 94.94 172 SER A C 1
ATOM 1321 O O . SER A 1 172 ? -16.817 -8.226 7.182 1.00 94.94 172 SER A O 1
ATOM 1323 N N . GLN A 1 173 ? -16.150 -6.849 8.820 1.00 95.75 173 GLN A N 1
ATOM 1324 C CA . GLN A 1 173 ? -17.482 -6.361 9.157 1.00 95.75 173 GLN A CA 1
ATOM 1325 C C . GLN A 1 173 ? -17.880 -5.247 8.189 1.00 95.75 173 GLN A C 1
ATOM 1327 O O . GLN A 1 173 ? -17.328 -4.147 8.240 1.00 95.75 173 GLN A O 1
ATOM 1332 N N . VAL A 1 174 ? -18.827 -5.531 7.295 1.00 94.38 174 VAL A N 1
ATOM 1333 C CA . VAL A 1 174 ? -19.294 -4.569 6.288 1.00 94.38 174 VAL A CA 1
ATOM 1334 C C . VAL A 1 174 ? -20.455 -3.756 6.845 1.00 94.38 174 VAL A C 1
ATOM 1336 O O . VAL A 1 174 ? -21.525 -4.297 7.116 1.00 94.38 174 VAL A O 1
ATOM 1339 N N . ILE A 1 175 ? -20.265 -2.444 6.971 1.00 94.19 175 ILE A N 1
ATOM 1340 C CA . ILE A 1 175 ? -21.302 -1.509 7.408 1.00 94.19 175 ILE A CA 1
ATOM 1341 C C . ILE A 1 175 ? -21.712 -0.651 6.215 1.00 94.19 175 ILE A C 1
ATOM 1343 O O . ILE A 1 175 ? -20.960 0.202 5.737 1.00 94.19 175 ILE A O 1
ATOM 1347 N N . LYS A 1 176 ? -22.928 -0.892 5.724 1.00 92.75 176 LYS A N 1
ATOM 1348 C CA . LYS A 1 176 ? -23.507 -0.151 4.604 1.00 92.75 176 LYS A CA 1
ATOM 1349 C C . LYS A 1 176 ? -24.160 1.134 5.109 1.00 92.75 176 LYS A C 1
ATOM 1351 O O . LYS A 1 176 ? -25.078 1.083 5.920 1.00 92.75 176 LYS A O 1
ATOM 1356 N N . ILE A 1 177 ? -23.723 2.272 4.579 1.00 92.69 177 ILE A N 1
ATOM 1357 C CA . ILE A 1 177 ? -24.284 3.591 4.881 1.00 92.69 177 ILE A CA 1
ATOM 1358 C C . ILE A 1 177 ? -25.085 4.092 3.683 1.00 92.69 177 ILE A C 1
ATOM 1360 O O . ILE A 1 177 ? -24.560 4.237 2.575 1.00 92.69 177 ILE A O 1
ATOM 1364 N N . THR A 1 178 ? -26.363 4.384 3.907 1.00 90.94 178 THR A N 1
ATOM 1365 C CA . THR A 1 178 ? -27.206 5.074 2.926 1.00 90.94 178 THR A CA 1
ATOM 1366 C C . THR A 1 178 ? -26.926 6.569 3.017 1.00 90.94 178 THR A C 1
ATOM 1368 O O . THR A 1 178 ? -27.448 7.251 3.891 1.00 90.94 178 THR A O 1
ATOM 1371 N N . GLY A 1 179 ? -26.054 7.068 2.144 1.00 87.62 179 GLY A N 1
ATOM 1372 C CA . GLY A 1 179 ? -25.646 8.469 2.143 1.00 87.62 179 GLY A CA 1
ATOM 1373 C C . GLY A 1 179 ? -24.467 8.745 1.216 1.00 87.62 179 GLY A C 1
ATOM 1374 O O . GLY A 1 179 ? -23.978 7.859 0.505 1.00 87.62 179 GLY A O 1
ATOM 1375 N N . SER A 1 180 ? -24.005 9.992 1.229 1.00 87.75 180 SER A N 1
ATOM 1376 C CA . SER A 1 180 ? -22.826 10.420 0.482 1.00 87.75 180 SER A CA 1
ATOM 1377 C C . SER A 1 180 ? -21.541 9.800 1.043 1.00 87.75 180 SER A C 1
ATOM 1379 O O . SER A 1 180 ? -21.482 9.309 2.175 1.00 87.75 180 SER A O 1
ATOM 1381 N N . TYR A 1 181 ? -20.465 9.846 0.255 1.00 85.75 181 TYR A N 1
ATOM 1382 C CA . TYR A 1 181 ? -19.153 9.384 0.713 1.00 85.75 181 TYR A CA 1
ATOM 1383 C C . TYR A 1 181 ? -18.639 10.175 1.928 1.00 85.75 181 TYR A C 1
ATOM 1385 O O . TYR A 1 181 ? -17.971 9.613 2.796 1.00 85.75 181 TYR A O 1
ATOM 1393 N N . ASP A 1 182 ? -18.975 11.462 2.025 1.00 87.19 182 ASP A N 1
ATOM 1394 C CA . ASP A 1 182 ? -18.589 12.292 3.166 1.00 87.19 182 ASP A CA 1
ATOM 1395 C C . ASP A 1 182 ? -19.375 11.935 4.428 1.00 87.19 182 ASP A C 1
ATOM 1397 O O . ASP A 1 182 ? -18.769 11.793 5.489 1.00 87.19 182 ASP A O 1
ATOM 1401 N N . GLN A 1 183 ? -20.678 11.667 4.306 1.00 90.56 183 GLN A N 1
ATOM 1402 C CA . GLN A 1 183 ? -21.491 11.158 5.416 1.00 90.56 183 GLN A CA 1
ATOM 1403 C C . GLN A 1 183 ? -20.975 9.800 5.910 1.00 90.56 183 GLN A C 1
ATOM 1405 O O . GLN A 1 183 ? -20.823 9.592 7.110 1.00 90.56 183 GLN A O 1
ATOM 1410 N N . CYS A 1 184 ? -20.614 8.895 4.996 1.00 91.81 184 CYS A N 1
ATOM 1411 C CA . CYS A 1 184 ? -20.017 7.605 5.348 1.00 91.81 184 CYS A CA 1
ATOM 1412 C C . CYS A 1 184 ? -18.715 7.769 6.157 1.00 91.81 184 CYS A C 1
ATOM 1414 O O . CYS A 1 184 ? -18.537 7.112 7.183 1.00 91.81 184 CYS A O 1
ATOM 1416 N N . LYS A 1 185 ? -17.835 8.700 5.757 1.00 91.88 185 LYS A N 1
ATOM 1417 C CA . LYS A 1 185 ? -16.610 9.023 6.511 1.00 91.88 185 LYS A CA 1
ATOM 1418 C C . LYS A 1 185 ? -16.904 9.607 7.894 1.00 91.88 185 LYS A C 1
ATOM 1420 O O . LYS A 1 185 ? -16.203 9.259 8.838 1.00 91.88 185 LYS A O 1
ATOM 1425 N N . GLN A 1 186 ? -17.916 10.465 8.024 1.00 93.75 186 GLN A N 1
ATOM 1426 C CA . GLN A 1 186 ? -18.325 11.022 9.320 1.00 93.75 186 GLN A CA 1
ATOM 1427 C C . GLN A 1 186 ? -18.813 9.924 10.271 1.00 93.75 186 GLN A C 1
ATOM 1429 O O . GLN A 1 186 ? -18.348 9.852 11.405 1.00 93.75 186 GLN A O 1
ATOM 1434 N N . VAL A 1 187 ? -19.680 9.025 9.792 1.00 95.38 187 VAL A N 1
ATOM 1435 C CA . VAL A 1 187 ? -20.188 7.901 10.595 1.00 95.38 187 VAL A CA 1
ATOM 1436 C C . VAL A 1 187 ? -19.057 6.951 10.997 1.00 95.38 187 VAL A C 1
ATOM 1438 O O . VAL A 1 187 ? -18.977 6.553 12.157 1.00 95.38 187 VAL A O 1
ATOM 1441 N N . ALA A 1 188 ? -18.146 6.626 10.075 1.00 95.38 188 ALA A N 1
ATOM 1442 C CA . ALA A 1 188 ? -16.981 5.794 10.376 1.00 95.38 188 ALA A CA 1
ATOM 1443 C C . ALA A 1 188 ? -16.065 6.434 11.434 1.00 95.38 188 ALA A C 1
ATOM 1445 O O . ALA A 1 188 ? -15.583 5.746 12.334 1.00 95.38 188 ALA A O 1
ATOM 1446 N N . ALA A 1 189 ? -15.846 7.750 11.349 1.00 94.75 189 ALA A N 1
ATOM 1447 C CA . ALA A 1 189 ? -15.041 8.482 12.319 1.00 94.75 189 ALA A CA 1
ATOM 1448 C C . ALA A 1 189 ? -15.690 8.510 13.707 1.00 94.75 189 ALA A C 1
ATOM 1450 O O . ALA A 1 189 ? -15.007 8.295 14.707 1.00 94.75 189 ALA A O 1
ATOM 1451 N N . GLU A 1 190 ? -17.006 8.713 13.772 1.00 96.44 190 GLU A N 1
ATOM 1452 C CA . GLU A 1 190 ? -17.748 8.684 15.030 1.00 96.44 190 GLU A CA 1
ATOM 1453 C C . GLU A 1 190 ? -17.728 7.288 15.665 1.00 96.44 190 GLU A C 1
ATOM 1455 O O . GLU A 1 190 ? -17.434 7.151 16.853 1.00 96.44 190 GLU A O 1
ATOM 1460 N N . PHE A 1 191 ? -17.930 6.236 14.867 1.00 97.06 191 PHE A N 1
ATOM 1461 C CA . PHE A 1 191 ? -17.820 4.850 15.322 1.00 97.06 191 PHE A CA 1
ATOM 1462 C C . PHE A 1 191 ? -16.426 4.537 15.883 1.00 97.06 191 PHE A C 1
ATOM 1464 O O . PHE A 1 191 ? -16.302 3.967 16.972 1.00 97.06 191 PHE A O 1
ATOM 1471 N N . ALA A 1 192 ? -15.372 4.940 15.166 1.00 96.44 192 ALA A N 1
ATOM 1472 C CA . ALA A 1 192 ? -13.997 4.762 15.615 1.00 96.44 192 ALA A CA 1
ATOM 1473 C C . ALA A 1 192 ? -13.736 5.509 16.932 1.00 96.44 192 ALA A C 1
ATOM 1475 O O . ALA A 1 192 ? -13.152 4.941 17.853 1.00 96.44 192 ALA A O 1
ATOM 1476 N N . ARG A 1 193 ? -14.228 6.748 17.062 1.00 95.75 193 ARG A N 1
ATOM 1477 C CA . ARG A 1 193 ? -14.081 7.576 18.267 1.00 95.75 193 ARG A CA 1
ATOM 1478 C C . ARG A 1 193 ? -14.765 6.953 19.482 1.00 95.75 193 ARG A C 1
ATOM 1480 O O . ARG A 1 193 ? -14.141 6.843 20.535 1.00 95.75 193 ARG A O 1
ATOM 1487 N N . GLN A 1 194 ? -16.018 6.521 19.340 1.00 96.88 194 GLN A N 1
ATOM 1488 C CA . GLN A 1 194 ? -16.793 5.920 20.432 1.00 96.88 194 GLN A CA 1
ATOM 1489 C C . GLN A 1 194 ? -16.158 4.625 20.948 1.00 96.88 194 GLN A C 1
ATOM 1491 O O . GLN A 1 194 ? -16.144 4.378 22.152 1.00 96.88 194 GLN A O 1
ATOM 1496 N N . ARG A 1 195 ? -15.591 3.819 20.044 1.00 95.88 195 ARG A N 1
ATOM 1497 C CA . ARG A 1 195 ? -14.952 2.539 20.380 1.00 95.88 195 ARG A CA 1
ATOM 1498 C C . ARG A 1 195 ? -13.444 2.628 20.610 1.00 95.88 195 ARG A C 1
ATOM 1500 O O . ARG A 1 195 ? -12.827 1.610 20.899 1.00 95.88 195 ARG A O 1
ATOM 1507 N N . ARG A 1 196 ? -12.854 3.825 20.497 1.00 94.56 196 ARG A N 1
ATOM 1508 C CA . ARG A 1 196 ? -11.402 4.071 20.596 1.00 94.56 196 ARG A CA 1
ATOM 1509 C C . ARG A 1 196 ? -10.584 3.202 19.627 1.00 94.56 196 ARG A C 1
ATOM 1511 O O . ARG A 1 196 ? -9.518 2.704 19.975 1.00 94.56 196 ARG A O 1
ATOM 1518 N N . LEU A 1 197 ? -11.098 3.019 18.412 1.00 95.88 197 LEU A N 1
ATOM 1519 C CA . LEU A 1 197 ? -10.469 2.225 17.357 1.00 95.88 197 LEU A CA 1
ATOM 1520 C C . LEU A 1 197 ? -9.614 3.091 16.435 1.00 95.88 197 LEU A C 1
ATOM 1522 O O . LEU A 1 197 ? -9.875 4.282 16.252 1.00 95.88 197 LEU A O 1
ATOM 1526 N N . TYR A 1 198 ? -8.624 2.468 15.797 1.00 95.12 198 TYR A N 1
ATOM 1527 C CA . TYR A 1 198 ? -7.839 3.124 14.757 1.00 95.12 198 TYR A CA 1
ATOM 1528 C C . TYR A 1 198 ? -8.706 3.402 13.522 1.00 95.12 198 TYR A C 1
ATOM 1530 O O . TYR A 1 198 ? -9.333 2.488 12.987 1.00 95.12 198 TYR A O 1
ATOM 1538 N N . LEU A 1 199 ? -8.702 4.646 13.041 1.00 94.75 199 LEU A N 1
ATOM 1539 C CA . LEU A 1 199 ? -9.363 5.050 11.801 1.00 94.75 199 LEU A CA 1
ATOM 1540 C C . LEU A 1 199 ? -8.322 5.274 10.702 1.00 94.75 199 LEU A C 1
ATOM 1542 O O . LEU A 1 199 ? -7.442 6.124 10.842 1.00 94.75 199 LEU A O 1
ATOM 1546 N N . ASP A 1 200 ? -8.457 4.568 9.580 1.00 92.75 200 ASP A N 1
ATOM 1547 C CA . ASP A 1 200 ? -7.641 4.843 8.400 1.00 92.75 200 ASP A CA 1
ATOM 1548 C C . ASP A 1 200 ? -7.978 6.219 7.811 1.00 92.75 200 ASP A C 1
ATOM 1550 O O . ASP A 1 200 ? -9.129 6.536 7.501 1.00 92.75 200 ASP A O 1
ATOM 1554 N N . MET A 1 201 ? -6.942 7.034 7.612 1.00 87.75 201 MET A N 1
ATOM 1555 C CA . MET A 1 201 ? -7.065 8.402 7.104 1.00 87.75 201 MET A CA 1
ATOM 1556 C C . MET A 1 201 ? -6.881 8.487 5.580 1.00 87.75 201 MET A C 1
ATOM 1558 O O . MET A 1 201 ? -6.740 9.584 5.023 1.00 87.75 201 MET A O 1
ATOM 1562 N N . GLY A 1 202 ? -6.882 7.345 4.884 1.00 85.75 202 GLY A N 1
ATOM 1563 C CA . GLY A 1 202 ? -6.729 7.240 3.442 1.00 85.75 202 GLY A CA 1
ATOM 1564 C C . GLY A 1 202 ? -5.433 7.880 2.950 1.00 85.75 202 GLY A C 1
ATOM 1565 O O . GLY A 1 202 ? -4.335 7.449 3.288 1.00 85.75 202 GLY A O 1
ATOM 1566 N N . ALA A 1 203 ? -5.561 8.920 2.121 1.00 79.31 203 ALA A N 1
ATOM 1567 C CA . ALA A 1 203 ? -4.430 9.615 1.495 1.00 79.31 203 ALA A CA 1
ATOM 1568 C C . ALA A 1 203 ? -3.543 10.398 2.472 1.00 79.31 203 ALA A C 1
ATOM 1570 O O . ALA A 1 203 ? -2.524 10.918 2.043 1.00 79.31 203 ALA A O 1
ATOM 1571 N N . ARG A 1 204 ? -3.921 10.495 3.752 1.00 85.75 204 ARG A N 1
ATOM 1572 C CA . ARG A 1 204 ? -3.110 11.122 4.810 1.00 85.75 204 ARG A CA 1
ATOM 1573 C C . ARG A 1 204 ? -2.363 10.103 5.672 1.00 85.75 204 ARG A C 1
ATOM 1575 O O . ARG A 1 204 ? -1.570 10.484 6.528 1.00 85.75 204 ARG A O 1
ATOM 1582 N N . THR A 1 205 ? -2.615 8.812 5.472 1.00 89.00 205 THR A N 1
ATOM 1583 C CA . THR A 1 205 ? -1.880 7.752 6.157 1.00 89.00 205 THR A CA 1
ATOM 1584 C C . THR A 1 205 ? -0.479 7.650 5.543 1.00 89.00 205 THR A C 1
ATOM 1586 O O . THR A 1 205 ? -0.350 7.384 4.349 1.00 89.00 205 THR A O 1
ATOM 1589 N N . ILE A 1 206 ? 0.571 7.840 6.351 1.00 92.06 206 ILE A N 1
ATOM 1590 C CA . ILE A 1 206 ? 1.970 7.827 5.883 1.00 92.06 206 ILE A CA 1
ATOM 1591 C C . ILE A 1 206 ? 2.306 6.505 5.189 1.00 92.06 206 ILE A C 1
ATOM 1593 O O . ILE A 1 206 ? 2.712 6.512 4.033 1.00 92.06 206 ILE A O 1
ATOM 1597 N N . THR A 1 207 ? 2.039 5.365 5.833 1.00 93.50 207 THR A N 1
ATOM 1598 C CA . THR A 1 207 ? 2.259 4.025 5.253 1.00 93.50 207 THR A CA 1
ATOM 1599 C C . THR A 1 207 ? 1.613 3.859 3.885 1.00 93.50 207 THR A C 1
ATOM 1601 O O . THR A 1 207 ? 2.203 3.247 3.000 1.00 93.50 207 THR A O 1
ATOM 1604 N N . SER A 1 208 ? 0.431 4.445 3.684 1.00 91.00 208 SER A N 1
ATOM 1605 C CA . SER A 1 208 ? -0.286 4.373 2.416 1.00 91.00 208 SER A CA 1
ATOM 1606 C C . SER A 1 208 ? 0.431 5.106 1.288 1.00 91.00 208 SER A C 1
ATOM 1608 O O . SER A 1 208 ? 0.467 4.607 0.163 1.00 91.00 208 SER A O 1
ATOM 1610 N N . ILE A 1 209 ? 0.994 6.282 1.572 1.00 89.94 209 ILE A N 1
ATOM 1611 C CA . ILE A 1 209 ? 1.771 7.057 0.599 1.00 89.94 209 ILE A CA 1
ATOM 1612 C C . ILE A 1 209 ? 3.104 6.353 0.332 1.00 89.94 209 ILE A C 1
ATOM 1614 O O . ILE A 1 209 ? 3.437 6.089 -0.826 1.00 89.94 209 ILE A O 1
ATOM 1618 N N . GLU A 1 210 ? 3.813 5.971 1.397 1.00 92.50 210 GLU A N 1
ATOM 1619 C CA . GLU A 1 210 ? 5.119 5.318 1.303 1.00 92.50 210 GLU A CA 1
ATOM 1620 C C . GLU A 1 210 ? 5.044 3.975 0.571 1.00 92.50 210 GLU A C 1
ATOM 1622 O O . GLU A 1 210 ? 5.955 3.621 -0.166 1.00 92.50 210 GLU A O 1
ATOM 1627 N N . ALA A 1 211 ? 3.938 3.238 0.682 1.00 93.75 211 ALA A N 1
ATOM 1628 C CA . ALA A 1 211 ? 3.739 2.018 -0.092 1.00 93.75 211 ALA A CA 1
ATOM 1629 C C . ALA A 1 211 ? 3.683 2.275 -1.606 1.00 93.75 211 ALA A C 1
ATOM 1631 O O . ALA A 1 211 ? 4.207 1.488 -2.395 1.00 93.75 211 ALA A O 1
ATOM 1632 N N . MET A 1 212 ? 3.059 3.376 -2.039 1.00 91.31 212 MET A N 1
ATOM 1633 C CA . MET A 1 212 ? 2.856 3.671 -3.465 1.00 91.31 212 MET A CA 1
ATOM 1634 C C . MET A 1 212 ? 4.154 4.002 -4.194 1.00 91.31 212 MET A C 1
ATOM 1636 O O . MET A 1 212 ? 4.238 3.798 -5.407 1.00 91.31 212 MET A O 1
ATOM 1640 N N . LYS A 1 213 ? 5.170 4.479 -3.470 1.00 90.69 213 LYS A N 1
ATOM 1641 C CA . LYS A 1 213 ? 6.477 4.808 -4.042 1.00 90.69 213 LYS A CA 1
ATOM 1642 C C . LYS A 1 213 ? 7.223 3.573 -4.553 1.00 90.69 213 LYS A C 1
ATOM 1644 O O . LYS A 1 213 ? 7.964 3.669 -5.525 1.00 90.69 213 LYS A O 1
ATOM 1649 N N . THR A 1 214 ? 6.938 2.398 -3.983 1.00 93.44 214 THR A N 1
ATOM 1650 C CA . THR A 1 214 ? 7.530 1.118 -4.415 1.00 93.44 214 THR A CA 1
ATOM 1651 C C . THR A 1 214 ? 7.229 0.790 -5.876 1.00 93.44 214 THR A C 1
ATOM 1653 O O . THR A 1 214 ? 8.054 0.188 -6.549 1.00 93.44 214 THR A O 1
ATOM 1656 N N . ILE A 1 215 ? 6.098 1.265 -6.412 1.00 93.75 215 ILE A N 1
ATOM 1657 C CA . ILE A 1 215 ? 5.762 1.116 -7.835 1.00 93.75 215 ILE A CA 1
ATOM 1658 C C . ILE A 1 215 ? 6.792 1.831 -8.710 1.00 93.75 215 ILE A C 1
ATOM 1660 O O . ILE A 1 215 ? 7.182 1.306 -9.749 1.00 93.75 215 ILE A O 1
ATOM 1664 N N . ALA A 1 216 ? 7.222 3.028 -8.306 1.00 91.69 216 ALA A N 1
ATOM 1665 C CA . ALA A 1 216 ? 8.207 3.795 -9.057 1.00 91.69 216 ALA A CA 1
ATOM 1666 C C . ALA A 1 216 ? 9.584 3.125 -9.015 1.00 91.69 216 ALA A C 1
ATOM 1668 O O . ALA A 1 216 ? 10.231 3.017 -10.055 1.00 91.69 216 ALA A O 1
ATOM 1669 N N . PHE A 1 217 ? 9.984 2.609 -7.848 1.00 90.81 217 PHE A N 1
ATOM 1670 C CA . PHE A 1 217 ? 11.220 1.838 -7.721 1.00 90.81 217 PHE A CA 1
ATOM 1671 C C . PHE A 1 217 ? 11.196 0.614 -8.630 1.00 90.81 217 PHE A C 1
ATOM 1673 O O . PHE A 1 217 ? 12.101 0.448 -9.439 1.00 90.81 217 PHE A O 1
ATOM 1680 N N . GLU A 1 218 ? 10.124 -0.179 -8.598 1.00 93.69 218 GLU A N 1
ATOM 1681 C CA . GLU A 1 218 ? 10.004 -1.355 -9.461 1.00 93.69 218 GLU A CA 1
ATOM 1682 C C . GLU A 1 218 ? 10.053 -1.011 -10.944 1.00 93.69 218 GLU A C 1
ATOM 1684 O O . GLU A 1 218 ? 10.715 -1.712 -11.701 1.00 93.69 218 GLU A O 1
ATOM 1689 N N . ILE A 1 219 ? 9.384 0.067 -11.366 1.00 93.94 219 ILE A N 1
ATOM 1690 C CA . ILE A 1 219 ? 9.453 0.529 -12.755 1.00 93.94 219 ILE A CA 1
ATOM 1691 C C . ILE A 1 219 ? 10.898 0.860 -13.121 1.00 93.94 219 ILE A C 1
ATOM 1693 O O . ILE A 1 219 ? 11.360 0.424 -14.172 1.00 93.94 219 ILE A O 1
ATOM 1697 N N . ALA A 1 220 ? 11.614 1.595 -12.267 1.00 91.00 220 ALA A N 1
ATOM 1698 C CA . ALA A 1 220 ? 13.001 1.946 -12.532 1.00 91.00 220 ALA A CA 1
ATOM 1699 C C . ALA A 1 220 ? 13.896 0.699 -12.607 1.00 91.00 220 ALA A C 1
ATOM 1701 O O . ALA A 1 220 ? 14.720 0.567 -13.513 1.00 91.00 220 ALA A O 1
ATOM 1702 N N . GLU A 1 221 ? 13.705 -0.264 -11.704 1.00 90.25 221 GLU A N 1
ATOM 1703 C CA . GLU A 1 221 ? 14.451 -1.521 -11.719 1.00 90.25 221 GLU A CA 1
ATOM 1704 C C . GLU A 1 221 ? 14.167 -2.356 -12.972 1.00 90.25 221 GLU A C 1
ATOM 1706 O O . GLU A 1 221 ? 15.099 -2.804 -13.638 1.00 90.25 221 GLU A O 1
ATOM 1711 N N . GLN A 1 222 ? 12.892 -2.531 -13.322 1.00 94.12 222 GLN A N 1
ATOM 1712 C CA . GLN A 1 222 ? 12.467 -3.337 -14.466 1.00 94.12 222 GLN A CA 1
ATOM 1713 C C . GLN A 1 222 ? 12.867 -2.688 -15.796 1.00 94.12 222 GLN A C 1
ATOM 1715 O O . GLN A 1 222 ? 13.357 -3.384 -16.682 1.00 94.12 222 GLN A O 1
ATOM 1720 N N . LEU A 1 223 ? 12.740 -1.363 -15.938 1.00 93.31 223 LEU A N 1
ATOM 1721 C CA . LEU A 1 223 ? 13.232 -0.650 -17.123 1.00 93.31 223 LEU A CA 1
ATOM 1722 C C . LEU A 1 223 ? 14.745 -0.778 -17.269 1.00 93.31 223 LEU A C 1
ATOM 1724 O O . LEU A 1 223 ? 15.221 -0.988 -18.380 1.00 93.31 223 LEU A O 1
ATOM 1728 N N . THR A 1 224 ? 15.486 -0.706 -16.160 1.00 91.19 224 THR A N 1
ATOM 1729 C CA . THR A 1 224 ? 16.938 -0.936 -16.170 1.00 91.19 224 THR A CA 1
ATOM 1730 C C . THR A 1 224 ? 17.271 -2.344 -16.657 1.00 91.19 224 THR A C 1
ATOM 1732 O O . THR A 1 224 ? 18.175 -2.511 -17.466 1.00 91.19 224 THR A O 1
ATOM 1735 N N . GLY A 1 225 ? 16.519 -3.357 -16.215 1.00 90.94 225 GLY A N 1
ATOM 1736 C CA . GLY A 1 225 ? 16.701 -4.734 -16.681 1.00 90.94 225 GLY A CA 1
ATOM 1737 C C . GLY A 1 225 ? 16.373 -4.936 -18.166 1.00 90.94 225 GLY A C 1
ATOM 1738 O O . GLY A 1 225 ? 17.017 -5.744 -18.823 1.00 90.94 225 GLY A O 1
ATOM 1739 N N . ILE A 1 226 ? 15.398 -4.197 -18.708 1.00 92.88 226 ILE A N 1
ATOM 1740 C CA . ILE A 1 226 ? 14.950 -4.331 -20.107 1.00 92.88 226 ILE A CA 1
ATOM 1741 C C . ILE A 1 226 ? 15.810 -3.507 -21.077 1.00 92.88 226 ILE A C 1
ATOM 1743 O O . ILE A 1 226 ? 16.058 -3.941 -22.198 1.00 92.88 226 ILE A O 1
ATOM 1747 N N . GLN A 1 227 ? 16.206 -2.294 -20.687 1.00 90.69 227 GLN A N 1
ATOM 1748 C CA . GLN A 1 227 ? 16.829 -1.300 -21.574 1.00 90.69 227 GLN A CA 1
ATOM 1749 C C . GLN A 1 227 ? 18.254 -0.912 -21.157 1.00 90.69 227 GLN A C 1
ATOM 1751 O O . GLN A 1 227 ? 18.858 -0.050 -21.793 1.00 90.69 227 GLN A O 1
ATOM 1756 N N . GLY A 1 228 ? 18.789 -1.512 -20.093 1.00 89.69 228 GLY A N 1
ATOM 1757 C CA . GLY A 1 228 ? 20.058 -1.113 -19.495 1.00 89.69 228 GLY A CA 1
ATOM 1758 C C . GLY A 1 228 ? 19.951 0.143 -18.612 1.00 89.69 228 GLY A C 1
ATOM 1759 O O . GLY A 1 228 ? 18.883 0.768 -18.522 1.00 89.69 228 GLY A O 1
ATOM 1760 N N . PRO A 1 229 ? 21.056 0.522 -17.943 1.00 86.00 229 PRO A N 1
ATOM 1761 C CA . PRO A 1 229 ? 21.120 1.700 -17.075 1.00 86.00 229 PRO A CA 1
ATOM 1762 C C . PRO A 1 229 ? 20.805 3.000 -17.827 1.00 86.00 229 PRO A C 1
ATOM 1764 O O . PRO A 1 229 ? 20.772 3.041 -19.061 1.00 86.00 229 PRO A O 1
ATOM 1767 N N . GLY A 1 230 ? 20.516 4.062 -17.072 1.00 79.25 230 GLY A N 1
ATOM 1768 C CA . GLY A 1 230 ? 20.373 5.408 -17.623 1.00 79.25 230 GLY A CA 1
ATOM 1769 C C . GLY A 1 230 ? 21.720 5.964 -18.093 1.00 79.25 230 GLY A C 1
ATOM 1770 O O . GLY A 1 230 ? 22.768 5.422 -17.759 1.00 79.25 230 GLY A O 1
ATOM 1771 N N . GLU A 1 231 ? 21.692 7.056 -18.858 1.00 74.94 231 GLU A N 1
ATOM 1772 C CA . GLU A 1 231 ? 22.918 7.701 -19.364 1.00 74.94 231 GLU A CA 1
ATOM 1773 C C . GLU A 1 231 ? 23.807 8.224 -18.225 1.00 74.94 231 GLU A C 1
ATOM 1775 O O . GLU A 1 231 ? 25.019 8.048 -18.256 1.00 74.94 231 GLU A O 1
ATOM 1780 N N . GLU A 1 232 ? 23.194 8.805 -17.191 1.00 71.94 232 GLU A N 1
ATOM 1781 C CA . GLU A 1 232 ? 23.899 9.417 -16.052 1.00 71.94 232 GLU A CA 1
ATOM 1782 C C . GLU A 1 232 ? 23.647 8.687 -14.724 1.00 71.94 232 GLU A C 1
ATOM 1784 O O . GLU A 1 232 ? 24.210 9.038 -13.690 1.00 71.94 232 GLU A O 1
ATOM 1789 N N . THR A 1 233 ? 22.766 7.682 -14.718 1.00 71.81 233 THR A N 1
ATOM 1790 C CA . THR A 1 233 ? 22.286 7.039 -13.488 1.00 71.81 233 THR A CA 1
ATOM 1791 C C . THR A 1 233 ? 22.309 5.511 -13.607 1.00 71.81 233 THR A C 1
ATOM 1793 O O . THR A 1 233 ? 21.901 4.961 -14.632 1.00 71.81 233 THR A O 1
ATOM 1796 N N . PRO A 1 234 ? 22.704 4.783 -12.542 1.00 75.62 234 PRO A N 1
ATOM 1797 C CA . PRO A 1 234 ? 22.665 3.317 -12.495 1.00 75.62 234 PRO A CA 1
ATOM 1798 C C . PRO A 1 234 ? 21.287 2.704 -12.777 1.00 75.62 234 PRO A C 1
ATOM 1800 O O . PRO A 1 234 ? 21.189 1.520 -13.093 1.00 75.62 234 PRO A O 1
ATOM 1803 N N . ARG A 1 235 ? 20.211 3.488 -12.627 1.00 80.19 235 ARG A N 1
ATOM 1804 C CA . ARG A 1 235 ? 18.828 3.064 -12.840 1.00 80.19 235 ARG A CA 1
ATOM 1805 C C . ARG A 1 235 ? 18.148 3.955 -13.869 1.00 80.19 235 ARG A C 1
ATOM 1807 O O . ARG A 1 235 ? 18.234 5.173 -13.807 1.00 80.19 235 ARG A O 1
ATOM 1814 N N . ARG A 1 236 ? 17.404 3.342 -14.781 1.00 85.81 236 ARG A N 1
ATOM 1815 C CA . ARG A 1 236 ? 16.632 4.031 -15.812 1.00 85.81 236 ARG A CA 1
ATOM 1816 C C . ARG A 1 236 ? 15.227 4.360 -15.317 1.00 85.81 236 ARG A C 1
ATOM 1818 O O . ARG A 1 236 ? 14.453 3.458 -15.018 1.00 85.81 236 ARG A O 1
ATOM 1825 N N . ALA A 1 237 ? 14.877 5.642 -15.293 1.00 86.50 237 ALA A N 1
ATOM 1826 C CA . ALA A 1 237 ? 13.500 6.099 -15.115 1.00 86.50 237 ALA A CA 1
ATOM 1827 C C . ALA A 1 237 ? 12.811 6.299 -16.480 1.00 86.50 237 ALA A C 1
ATOM 1829 O O . ALA A 1 237 ? 13.496 6.506 -17.485 1.00 86.50 237 ALA A O 1
ATOM 1830 N N . PRO A 1 238 ? 11.469 6.231 -16.550 1.00 87.50 238 PRO A N 1
ATOM 1831 C CA . PRO A 1 238 ? 10.750 6.592 -17.766 1.00 87.50 238 PRO A CA 1
ATOM 1832 C C . PRO A 1 238 ? 10.788 8.110 -17.999 1.00 87.50 238 PRO A C 1
ATOM 1834 O O . PRO A 1 238 ? 10.810 8.883 -17.048 1.00 87.50 238 PRO A O 1
ATOM 1837 N N . ASP A 1 239 ? 10.678 8.545 -19.256 1.00 85.31 239 ASP A N 1
ATOM 1838 C CA . ASP A 1 239 ? 10.530 9.973 -19.591 1.00 85.31 239 ASP A CA 1
ATOM 1839 C C . ASP A 1 239 ? 9.165 10.540 -19.190 1.00 85.31 239 ASP A C 1
ATOM 1841 O O . ASP A 1 239 ? 9.021 11.736 -18.930 1.00 85.31 239 ASP A O 1
ATOM 1845 N N . TRP A 1 240 ? 8.134 9.692 -19.191 1.00 88.44 240 TRP A N 1
ATOM 1846 C CA . TRP A 1 240 ? 6.769 10.063 -18.843 1.00 88.44 240 TRP A CA 1
ATOM 1847 C C . TRP A 1 240 ? 6.111 8.984 -18.003 1.00 88.44 240 TRP A C 1
ATOM 1849 O O . TRP A 1 240 ? 6.220 7.791 -18.286 1.00 88.44 240 TRP A O 1
ATOM 1859 N N . TYR A 1 241 ? 5.362 9.429 -17.002 1.00 87.19 241 TYR A N 1
ATOM 1860 C CA . TYR A 1 241 ? 4.538 8.576 -16.172 1.00 87.19 241 TYR A CA 1
ATOM 1861 C C . TYR A 1 241 ? 3.075 8.978 -16.294 1.00 87.19 241 TYR A C 1
ATOM 1863 O O . TYR A 1 241 ? 2.708 10.112 -15.981 1.00 87.19 241 TYR A O 1
ATOM 1871 N N . VAL A 1 242 ? 2.235 8.049 -16.746 1.00 87.56 242 VAL A N 1
ATOM 1872 C CA . VAL A 1 242 ? 0.805 8.296 -16.941 1.00 87.56 242 VAL A CA 1
ATOM 1873 C C . VAL A 1 242 ? 0.007 7.440 -15.972 1.00 87.56 242 VAL A C 1
ATOM 1875 O O . VAL A 1 242 ? 0.161 6.220 -15.930 1.00 87.56 242 VAL A O 1
ATOM 1878 N N . GLN A 1 243 ? -0.863 8.079 -15.193 1.00 84.56 243 GLN A N 1
ATOM 1879 C CA . GLN A 1 243 ? -1.760 7.389 -14.273 1.00 84.56 243 GLN A CA 1
ATOM 1880 C C . GLN A 1 243 ? -3.146 8.042 -14.270 1.00 84.56 243 GLN A C 1
ATOM 1882 O O . GLN A 1 243 ? -3.275 9.262 -14.161 1.00 84.56 243 GLN A O 1
ATOM 1887 N N . ALA A 1 244 ? -4.185 7.204 -14.298 1.00 78.50 244 ALA A N 1
ATOM 1888 C CA . ALA A 1 244 ? -5.552 7.639 -14.041 1.00 78.50 244 ALA A CA 1
ATOM 1889 C C . ALA A 1 244 ? -5.700 8.131 -12.592 1.00 78.50 244 ALA A C 1
ATOM 1891 O O . ALA A 1 244 ? -5.374 7.411 -11.640 1.00 78.50 244 ALA A O 1
ATOM 1892 N N . ILE A 1 245 ? -6.215 9.348 -12.413 1.00 70.50 245 ILE A N 1
ATOM 1893 C CA . ILE A 1 245 ? -6.408 9.940 -11.086 1.00 70.50 245 ILE A CA 1
ATOM 1894 C C . ILE A 1 245 ? -7.874 9.870 -10.677 1.00 70.50 245 ILE A C 1
ATOM 1896 O O . ILE A 1 245 ? -8.751 10.384 -11.358 1.00 70.50 245 ILE A O 1
ATOM 1900 N N . SER A 1 246 ? -8.109 9.297 -9.497 1.00 64.81 246 SER A N 1
ATOM 1901 C CA . SER A 1 246 ? -9.350 9.488 -8.742 1.00 64.81 246 SER A CA 1
ATOM 1902 C C . SER A 1 246 ? -9.055 10.215 -7.424 1.00 64.81 246 SER A C 1
ATOM 1904 O O . SER A 1 246 ? -9.379 11.387 -7.287 1.00 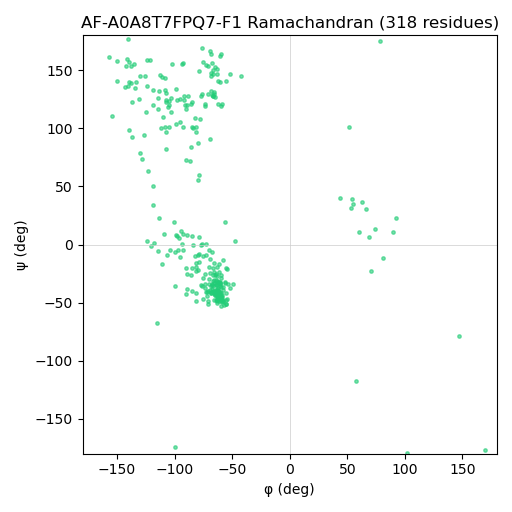64.81 246 SER A O 1
ATOM 1906 N N . GLY A 1 247 ? -8.346 9.574 -6.485 1.00 55.56 247 GLY A N 1
ATOM 1907 C CA . GLY A 1 247 ? -8.031 10.147 -5.163 1.00 55.56 247 GLY A CA 1
ATOM 1908 C C . GLY A 1 247 ? -6.635 10.769 -4.997 1.00 55.56 247 GLY A C 1
ATOM 1909 O O . GLY A 1 247 ? -6.240 11.041 -3.870 1.00 55.56 247 GLY A O 1
ATOM 1910 N N . GLY A 1 248 ? -5.841 10.909 -6.066 1.00 56.91 248 GLY A N 1
ATOM 1911 C CA . GLY A 1 248 ? -4.509 11.557 -6.057 1.00 56.91 248 GLY A CA 1
ATOM 1912 C C . GLY A 1 248 ? -3.359 10.815 -5.346 1.00 56.91 248 GLY A C 1
ATOM 1913 O O . GLY A 1 248 ? -2.200 11.018 -5.696 1.00 56.91 248 GLY A O 1
ATOM 1914 N N . MET A 1 249 ? -3.658 9.908 -4.410 1.00 57.72 249 MET A N 1
ATOM 1915 C CA . MET A 1 249 ? -2.677 9.178 -3.584 1.00 57.72 249 MET A CA 1
ATOM 1916 C C . MET A 1 249 ? -1.614 8.423 -4.399 1.00 57.72 249 MET A C 1
ATOM 1918 O O . MET A 1 249 ? -0.437 8.456 -4.052 1.00 57.72 249 MET A O 1
ATOM 1922 N N . GLY A 1 250 ? -2.017 7.764 -5.492 1.00 55.47 250 GLY A N 1
ATOM 1923 C CA . GLY A 1 250 ? -1.084 7.029 -6.350 1.00 55.47 250 GLY A CA 1
ATOM 1924 C C . GLY A 1 250 ? -0.014 7.943 -6.948 1.00 55.47 250 GLY A C 1
ATOM 1925 O O . GLY A 1 250 ? 1.160 7.596 -6.954 1.00 55.47 250 GLY A O 1
ATOM 1926 N N . THR A 1 251 ? -0.407 9.143 -7.369 1.00 56.56 251 THR A N 1
ATOM 1927 C CA . THR A 1 251 ? 0.492 10.130 -7.971 1.00 56.56 251 THR A CA 1
ATOM 1928 C C . THR A 1 251 ? 1.411 10.760 -6.927 1.00 56.56 251 THR A C 1
ATOM 1930 O O . THR A 1 251 ? 2.597 10.915 -7.191 1.00 56.56 251 THR A O 1
ATOM 1933 N N . ALA A 1 252 ? 0.893 11.066 -5.732 1.00 53.72 252 ALA A N 1
ATOM 1934 C CA . ALA A 1 252 ? 1.678 11.652 -4.645 1.00 53.72 252 ALA A CA 1
ATOM 1935 C C . ALA A 1 252 ? 2.797 10.716 -4.156 1.00 53.72 252 ALA A C 1
ATOM 1937 O O . ALA A 1 252 ? 3.956 11.121 -4.130 1.00 53.72 252 ALA A O 1
ATOM 1938 N N . GLY A 1 253 ? 2.484 9.450 -3.853 1.00 49.78 253 GLY A N 1
ATOM 1939 C CA . GLY A 1 253 ? 3.509 8.499 -3.405 1.00 49.78 253 GLY A CA 1
ATOM 1940 C C . GLY A 1 253 ? 4.516 8.140 -4.502 1.00 49.78 253 GLY A C 1
ATOM 1941 O O . GLY A 1 253 ? 5.706 8.013 -4.236 1.00 49.78 253 GLY A O 1
ATOM 1942 N N . ARG A 1 254 ? 4.088 8.059 -5.770 1.00 56.84 254 ARG A N 1
ATOM 1943 C CA . ARG A 1 254 ? 5.008 7.797 -6.895 1.00 56.84 254 ARG A CA 1
ATOM 1944 C C . ARG A 1 254 ? 5.959 8.964 -7.163 1.00 56.84 254 ARG A C 1
ATOM 1946 O O . ARG A 1 254 ? 7.115 8.719 -7.482 1.00 56.84 254 ARG A O 1
ATOM 1953 N N . LEU A 1 255 ? 5.503 10.208 -6.990 1.00 56.72 255 LEU A N 1
ATOM 1954 C CA . LEU A 1 255 ? 6.360 11.395 -7.072 1.00 56.72 255 LEU A CA 1
ATOM 1955 C C . LEU A 1 255 ? 7.426 11.421 -5.969 1.00 56.72 255 LEU A C 1
ATOM 1957 O O . LEU A 1 255 ? 8.535 11.870 -6.225 1.00 56.72 255 LEU A O 1
ATOM 1961 N N . GLN A 1 256 ? 7.124 10.913 -4.770 1.00 54.31 256 GLN A N 1
ATOM 1962 C CA . GLN A 1 256 ? 8.128 10.759 -3.708 1.00 54.31 256 GLN A CA 1
ATOM 1963 C C . GLN A 1 256 ? 9.150 9.657 -4.023 1.00 54.31 256 GLN A C 1
ATOM 1965 O O . GLN A 1 256 ? 10.322 9.798 -3.695 1.00 54.31 256 GLN A O 1
ATOM 1970 N N . GLY A 1 257 ? 8.731 8.587 -4.708 1.00 48.50 257 GLY A N 1
ATOM 1971 C CA . GLY A 1 257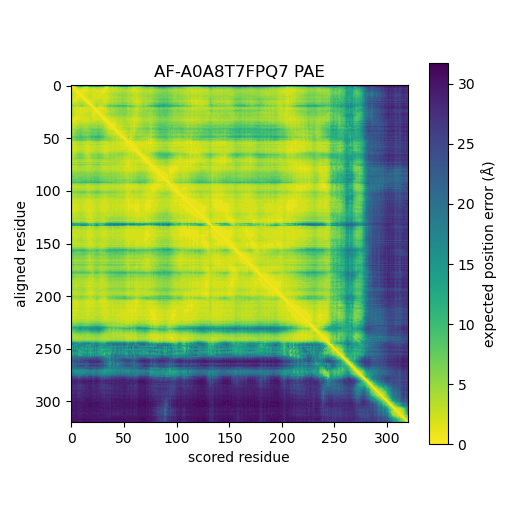 ? 9.627 7.525 -5.191 1.00 48.50 257 GLY A CA 1
ATOM 1972 C C . GLY A 1 257 ? 10.550 7.942 -6.340 1.00 48.50 257 GLY A C 1
ATOM 1973 O O . GLY A 1 257 ? 11.396 7.162 -6.761 1.00 48.50 257 GLY A O 1
ATOM 1974 N N . LEU A 1 258 ? 10.392 9.160 -6.854 1.00 51.91 258 LEU A N 1
ATOM 1975 C CA . LEU A 1 258 ? 11.211 9.752 -7.904 1.00 51.91 258 LEU A CA 1
ATOM 1976 C C . LEU A 1 258 ? 11.686 11.124 -7.396 1.00 51.91 258 LEU A C 1
ATOM 1978 O O . LEU A 1 258 ? 11.116 12.131 -7.793 1.00 51.91 258 LEU A O 1
ATOM 1982 N N . PRO A 1 259 ? 12.634 11.231 -6.450 1.00 45.19 259 PRO A N 1
ATOM 1983 C CA . PRO A 1 259 ? 13.072 12.533 -5.934 1.00 45.19 259 PRO A CA 1
ATOM 1984 C C . PRO A 1 259 ? 13.759 13.396 -7.013 1.00 45.19 259 PRO A C 1
ATOM 1986 O O . PRO A 1 259 ? 14.265 12.884 -8.007 1.00 45.19 259 PRO A O 1
ATOM 1989 N N . ARG A 1 260 ? 13.699 14.731 -6.854 1.00 40.69 260 ARG A N 1
ATOM 1990 C CA . ARG A 1 260 ? 14.132 15.743 -7.854 1.00 40.69 260 ARG A CA 1
ATOM 1991 C C . ARG A 1 260 ? 15.616 15.719 -8.194 1.00 40.69 260 ARG A C 1
ATOM 1993 O O . ARG A 1 260 ? 15.956 16.026 -9.331 1.00 40.69 260 ARG A O 1
ATOM 2000 N N . ASP A 1 261 ? 16.430 15.255 -7.258 1.00 38.38 261 ASP A N 1
ATOM 2001 C CA . ASP A 1 261 ? 17.885 15.256 -7.351 1.00 38.38 261 ASP A CA 1
ATOM 2002 C C . ASP A 1 261 ? 18.420 13.826 -7.197 1.00 38.38 261 ASP A C 1
ATOM 2004 O O . ASP A 1 261 ? 19.117 13.486 -6.242 1.00 38.38 261 ASP A O 1
ATOM 2008 N N . ALA A 1 262 ? 18.064 12.936 -8.127 1.00 39.56 262 ALA A N 1
ATOM 2009 C CA . ALA A 1 262 ? 18.631 11.590 -8.174 1.00 39.56 262 ALA A CA 1
ATOM 2010 C C . ALA A 1 262 ? 20.034 11.594 -8.811 1.00 39.56 262 ALA A C 1
ATOM 2012 O O . ALA A 1 262 ? 20.285 10.907 -9.794 1.00 39.56 262 ALA A O 1
ATOM 2013 N N . ALA A 1 263 ? 20.964 12.338 -8.207 1.00 32.62 263 ALA A N 1
ATOM 2014 C CA . ALA A 1 263 ? 22.402 12.174 -8.432 1.00 32.62 263 ALA A CA 1
ATOM 2015 C C . ALA A 1 263 ? 22.954 10.887 -7.769 1.00 32.62 263 ALA A C 1
ATOM 2017 O O . ALA A 1 263 ? 24.089 10.496 -8.012 1.00 32.62 263 ALA A O 1
ATOM 2018 N N . ASN A 1 264 ? 22.148 10.191 -6.949 1.00 46.88 264 ASN A N 1
ATOM 2019 C CA . ASN A 1 264 ? 22.633 9.208 -5.968 1.00 46.88 264 ASN A CA 1
ATOM 2020 C C . ASN A 1 264 ? 22.125 7.762 -6.184 1.00 46.88 264 ASN A C 1
ATOM 2022 O O . ASN A 1 264 ? 21.898 7.018 -5.232 1.00 46.88 264 ASN A O 1
ATOM 2026 N N . GLY A 1 265 ? 21.928 7.333 -7.435 1.00 43.28 265 GLY A N 1
ATOM 2027 C CA . GLY A 1 265 ? 21.829 5.904 -7.785 1.00 43.28 265 GLY A CA 1
ATOM 2028 C C . GLY A 1 265 ? 20.488 5.186 -7.559 1.00 43.28 265 GLY A C 1
ATOM 2029 O O . GLY A 1 265 ? 20.312 4.080 -8.068 1.00 43.28 265 GLY A O 1
ATOM 2030 N N . LEU A 1 266 ? 19.532 5.791 -6.844 1.00 38.28 266 LEU A N 1
ATOM 2031 C CA . LEU A 1 266 ? 18.189 5.228 -6.599 1.00 38.28 266 LEU A CA 1
ATOM 2032 C C . LEU A 1 266 ? 17.104 5.708 -7.582 1.00 38.28 266 LEU A C 1
ATOM 2034 O O . LEU A 1 266 ? 16.012 5.143 -7.597 1.00 38.28 266 LEU A O 1
ATOM 2038 N N . GLY A 1 267 ? 17.379 6.724 -8.400 1.00 38.47 267 GLY A N 1
ATOM 2039 C CA . GLY A 1 267 ? 16.423 7.285 -9.357 1.00 38.47 267 GLY A CA 1
ATOM 2040 C C . GLY A 1 267 ? 17.080 7.625 -10.692 1.00 38.47 267 GLY A C 1
ATOM 2041 O O . GLY A 1 267 ? 18.291 7.816 -10.752 1.00 38.47 267 GLY A O 1
ATOM 2042 N N . GLY A 1 268 ? 16.265 7.674 -11.745 1.00 36.53 268 GLY A N 1
ATOM 2043 C CA . GLY A 1 268 ? 16.621 8.295 -13.022 1.00 36.53 268 GLY A CA 1
ATOM 2044 C C . GLY A 1 268 ? 16.025 9.703 -13.132 1.00 36.53 268 GLY A C 1
ATOM 2045 O O . GLY A 1 268 ? 15.428 10.204 -12.176 1.00 36.53 268 GLY A O 1
ATOM 2046 N N . SER A 1 269 ? 16.164 10.338 -14.298 1.00 39.62 269 SER A N 1
ATOM 2047 C CA . SER A 1 269 ? 15.564 11.649 -14.585 1.00 39.62 269 SER A CA 1
ATOM 2048 C C . SER A 1 269 ? 14.056 11.678 -14.286 1.00 39.62 269 SER A C 1
ATOM 2050 O O . SER A 1 269 ? 13.350 10.681 -14.431 1.00 39.62 269 SER A O 1
ATOM 2052 N N . HIS A 1 270 ? 13.551 12.835 -13.841 1.00 45.59 270 HIS A N 1
ATOM 2053 C CA . HIS A 1 270 ? 12.131 13.006 -13.513 1.00 45.59 270 HIS A CA 1
ATOM 2054 C C . HIS A 1 270 ? 11.239 12.738 -14.729 1.00 45.59 270 HIS A C 1
ATOM 2056 O O . HIS A 1 270 ? 11.318 13.511 -15.694 1.00 45.59 270 HIS A O 1
ATOM 2062 N N . PRO A 1 271 ? 10.330 11.745 -14.686 1.00 50.75 271 PRO A N 1
ATOM 2063 C CA . PRO A 1 271 ? 9.317 11.642 -15.712 1.00 50.75 271 PRO A CA 1
ATOM 2064 C C . PRO A 1 271 ? 8.429 12.880 -15.681 1.00 50.75 271 PRO A C 1
ATOM 2066 O O . PRO A 1 271 ? 7.980 13.336 -14.625 1.00 50.75 271 PRO A O 1
ATOM 2069 N N . GLY A 1 272 ? 8.051 13.369 -16.856 1.00 46.91 272 GLY A N 1
ATOM 2070 C CA . GLY A 1 272 ? 6.856 14.185 -16.956 1.00 46.91 272 GLY A CA 1
ATOM 2071 C C . GLY A 1 272 ? 5.656 13.378 -16.450 1.00 46.91 272 GLY A C 1
ATOM 2072 O O . GLY A 1 272 ? 5.354 12.301 -16.962 1.00 46.91 272 GLY A O 1
ATOM 2073 N N . VAL A 1 273 ? 4.961 13.868 -15.425 1.00 53.00 273 VAL A N 1
ATOM 2074 C CA . VAL A 1 273 ? 3.764 13.194 -14.906 1.00 53.00 273 VAL A CA 1
ATOM 2075 C C . VAL A 1 273 ? 2.532 13.733 -15.620 1.00 53.00 273 VAL A C 1
ATOM 2077 O O . VAL A 1 273 ? 2.234 14.929 -15.556 1.00 53.00 273 VAL A O 1
ATOM 2080 N N . CYS A 1 274 ? 1.810 12.845 -16.303 1.00 44.09 274 CYS A N 1
ATOM 2081 C CA . CYS A 1 274 ? 0.510 13.147 -16.882 1.00 44.09 274 CYS A CA 1
ATOM 2082 C C . CYS A 1 274 ? -0.588 12.493 -16.042 1.00 44.09 274 CYS A C 1
ATOM 2084 O O . CYS A 1 274 ? -0.656 11.272 -15.887 1.00 44.09 274 CYS A O 1
ATOM 2086 N N . SER A 1 275 ? -1.444 13.348 -15.505 1.00 45.16 275 SER A N 1
ATOM 2087 C CA . SER A 1 275 ? -2.588 12.978 -14.692 1.00 45.16 275 SER A CA 1
ATOM 2088 C C . SER A 1 275 ? -3.845 13.099 -15.539 1.00 45.16 275 SER A C 1
ATOM 2090 O O . SER A 1 275 ? -4.196 14.217 -15.917 1.00 45.16 275 SER A O 1
ATOM 2092 N N . ASP A 1 276 ? -4.519 11.984 -15.819 1.00 40.44 276 ASP A N 1
ATOM 2093 C CA . ASP A 1 276 ? -5.827 12.000 -16.480 1.00 40.44 276 ASP A CA 1
ATOM 2094 C C . ASP A 1 276 ? -6.918 11.711 -15.440 1.00 40.44 276 ASP A C 1
ATOM 2096 O O . ASP A 1 276 ? -7.074 10.565 -14.998 1.00 40.44 276 ASP A O 1
ATOM 2100 N N . PRO A 1 277 ? -7.624 12.736 -14.944 1.00 33.81 277 PRO A N 1
ATOM 2101 C CA . PRO A 1 277 ? -8.812 12.511 -14.156 1.00 33.81 277 PRO A CA 1
ATOM 2102 C C . PRO A 1 277 ? -9.916 12.163 -15.158 1.00 33.81 277 PRO A C 1
ATOM 2104 O O . PRO A 1 277 ? -10.327 13.017 -15.939 1.00 33.81 277 PRO A O 1
ATOM 2107 N N . GLY A 1 278 ? -10.330 10.892 -15.197 1.00 29.06 278 GLY A N 1
ATOM 2108 C CA . GLY A 1 278 ? -11.258 10.374 -16.211 1.00 29.06 278 GLY A CA 1
ATOM 2109 C C . GLY A 1 278 ? -12.417 11.338 -16.503 1.00 29.06 278 GLY A C 1
ATOM 2110 O O . GLY A 1 278 ? -12.868 12.040 -15.599 1.00 29.06 278 GLY A O 1
ATOM 2111 N N . GLY A 1 279 ? -12.866 11.376 -17.766 1.00 26.17 279 GLY A N 1
ATOM 2112 C CA . GLY A 1 279 ? -13.571 12.478 -18.454 1.00 26.17 279 GLY A CA 1
ATOM 2113 C C . GLY A 1 279 ? -14.766 13.200 -17.799 1.00 26.17 279 GLY A C 1
ATOM 2114 O O . GLY A 1 279 ? -15.329 14.089 -18.434 1.00 26.17 279 GLY A O 1
ATOM 2115 N N . GLY A 1 280 ? -15.143 12.883 -16.560 1.00 29.30 280 GLY A N 1
ATOM 2116 C CA . GLY A 1 280 ? -16.124 13.595 -15.741 1.00 29.30 280 GLY A CA 1
ATOM 2117 C C . GLY A 1 280 ? -15.571 14.439 -14.578 1.00 29.30 280 GLY A C 1
ATOM 2118 O O . GLY A 1 280 ? -16.347 15.192 -13.997 1.00 29.30 280 GLY A O 1
ATOM 2119 N N . SER A 1 281 ? -14.281 14.385 -14.213 1.00 27.23 281 SER A N 1
ATOM 2120 C CA . SER A 1 281 ? -13.775 15.123 -13.034 1.00 27.23 281 SER A CA 1
ATOM 2121 C C . SER A 1 281 ? -12.600 16.061 -13.341 1.00 27.23 281 SER A C 1
ATOM 2123 O O . SER A 1 281 ? -11.510 15.621 -13.648 1.00 27.23 281 SER A O 1
ATOM 2125 N N . ALA A 1 282 ? -12.827 17.371 -13.204 1.00 28.16 282 ALA A N 1
ATOM 2126 C CA . ALA A 1 282 ? -11.846 18.458 -13.051 1.00 28.16 282 ALA A CA 1
ATOM 2127 C C . ALA A 1 282 ? -10.676 18.577 -14.067 1.00 28.16 282 ALA A C 1
ATOM 2129 O O . ALA A 1 282 ? -9.594 18.013 -13.918 1.00 28.16 282 ALA A O 1
ATOM 2130 N N . ARG A 1 283 ? -10.827 19.509 -15.022 1.00 25.64 283 ARG A N 1
ATOM 2131 C CA . ARG A 1 283 ? -9.731 20.060 -15.842 1.00 25.64 283 ARG A CA 1
ATOM 2132 C C . ARG A 1 283 ? -8.801 20.926 -14.979 1.00 25.64 283 ARG A C 1
ATOM 2134 O O . ARG A 1 283 ? -9.007 22.135 -14.884 1.00 25.64 283 ARG A O 1
ATOM 2141 N N . ARG A 1 284 ? -7.740 20.369 -14.390 1.00 24.12 284 ARG A N 1
ATOM 2142 C CA . ARG A 1 284 ? -6.652 21.199 -13.839 1.00 24.12 284 ARG A CA 1
ATOM 2143 C C . ARG A 1 284 ? -5.280 20.596 -14.126 1.00 24.12 284 ARG A C 1
ATOM 2145 O O . ARG A 1 284 ? -4.806 19.703 -13.441 1.00 24.12 284 ARG A O 1
ATOM 2152 N N . TRP A 1 285 ? -4.645 21.130 -15.166 1.00 26.36 285 TRP A N 1
ATOM 2153 C CA . TRP A 1 285 ? -3.232 20.915 -15.478 1.00 26.36 285 TRP A CA 1
ATOM 2154 C C . TRP A 1 285 ? -2.368 21.545 -14.380 1.00 26.36 285 TRP A C 1
ATOM 2156 O O . TRP A 1 285 ? -2.576 22.719 -14.057 1.00 26.36 285 TRP A O 1
ATOM 2166 N N . SER A 1 286 ? -1.381 20.821 -13.844 1.00 27.34 286 SER A N 1
ATOM 2167 C CA . SER A 1 286 ? -0.401 21.432 -12.938 1.00 27.34 286 SER A CA 1
ATOM 2168 C C . SER A 1 286 ? 0.472 22.455 -13.702 1.00 27.34 286 SER A C 1
ATOM 2170 O O . SER A 1 286 ? 0.754 22.264 -14.894 1.00 27.34 286 SER A O 1
ATOM 2172 N N . PRO A 1 287 ? 0.914 23.559 -13.066 1.00 26.97 287 PRO A N 1
ATOM 2173 C CA . PRO A 1 287 ? 1.724 24.594 -13.720 1.00 26.97 287 PRO A CA 1
ATOM 2174 C C . PRO A 1 287 ? 3.061 24.081 -14.284 1.00 26.97 287 PRO A C 1
ATOM 2176 O O . PRO A 1 287 ? 3.551 24.624 -15.277 1.00 26.97 287 PRO A O 1
ATOM 2179 N N . ALA A 1 288 ? 3.613 23.004 -13.712 1.00 32.06 288 ALA A N 1
ATOM 2180 C CA . ALA A 1 288 ? 4.880 22.401 -14.135 1.00 32.06 288 ALA A CA 1
ATOM 2181 C C . ALA A 1 288 ? 4.818 21.793 -15.553 1.00 32.06 288 ALA A C 1
ATOM 2183 O O . ALA A 1 288 ? 5.795 21.849 -16.296 1.00 32.06 288 ALA A O 1
ATOM 2184 N N . GLY A 1 289 ? 3.648 21.305 -15.986 1.00 30.53 289 GLY A N 1
ATOM 2185 C CA . GLY A 1 289 ? 3.461 20.777 -17.343 1.00 30.53 289 GLY A CA 1
ATOM 2186 C C . GLY A 1 289 ? 3.375 21.862 -18.425 1.00 30.53 289 GLY A C 1
ATOM 2187 O O . GLY A 1 289 ? 3.777 21.642 -19.567 1.00 30.53 289 GLY A O 1
ATOM 2188 N N . LYS A 1 290 ? 2.901 23.071 -18.088 1.00 26.77 290 LYS A N 1
ATOM 2189 C CA . LYS A 1 290 ? 2.732 24.165 -19.068 1.00 26.77 290 LYS A CA 1
ATOM 2190 C C . LYS A 1 290 ? 4.063 24.795 -19.486 1.00 26.77 290 LYS A C 1
ATOM 2192 O O . LYS A 1 290 ? 4.210 25.211 -20.638 1.00 26.77 290 LYS A O 1
ATOM 2197 N N . SER A 1 291 ? 5.028 24.875 -18.572 1.00 28.09 291 SER A N 1
ATOM 2198 C CA . SER A 1 291 ? 6.344 25.472 -18.825 1.00 28.09 291 SER A CA 1
ATOM 2199 C C . SER A 1 291 ? 7.264 24.539 -19.624 1.00 28.09 291 SER A C 1
ATOM 2201 O O . SER A 1 291 ? 7.975 25.019 -20.510 1.00 28.09 291 SER A O 1
ATOM 2203 N N . ALA A 1 292 ? 7.179 23.221 -19.406 1.00 32.31 292 ALA A N 1
ATOM 2204 C CA . ALA A 1 292 ? 7.838 22.207 -20.236 1.00 32.31 292 ALA A CA 1
ATOM 2205 C C . ALA A 1 292 ? 7.267 22.173 -21.670 1.00 32.31 292 ALA A C 1
ATOM 2207 O O . ALA A 1 292 ? 8.020 22.124 -22.646 1.00 32.31 292 ALA A O 1
ATOM 2208 N N . TRP A 1 293 ? 5.942 22.321 -21.809 1.00 30.52 293 TRP A N 1
ATOM 2209 C CA . TRP A 1 293 ? 5.256 22.364 -23.108 1.00 30.52 293 TRP A CA 1
ATOM 2210 C C . TRP A 1 293 ? 5.615 23.603 -23.948 1.00 30.52 293 TRP A C 1
ATOM 2212 O O . TRP A 1 293 ? 5.739 23.517 -25.170 1.00 30.52 293 TRP A O 1
ATOM 2222 N N . LYS A 1 294 ? 5.834 24.765 -23.311 1.00 27.69 294 LYS A N 1
ATOM 2223 C CA . LYS A 1 294 ? 6.294 25.982 -24.008 1.00 27.69 294 LYS A CA 1
ATOM 2224 C C . LYS A 1 294 ? 7.785 25.943 -24.366 1.00 27.69 294 LYS A C 1
ATOM 2226 O O . LYS A 1 294 ? 8.136 26.434 -25.436 1.00 27.69 294 LYS A O 1
ATOM 2231 N N . ARG A 1 295 ? 8.647 25.348 -23.527 1.00 29.61 295 ARG A N 1
ATOM 2232 C CA . ARG A 1 295 ? 10.105 25.298 -23.766 1.00 29.61 295 ARG A CA 1
ATOM 2233 C C . ARG A 1 295 ? 10.505 24.370 -24.918 1.00 29.61 295 ARG A C 1
ATOM 2235 O O . ARG A 1 295 ? 11.314 24.775 -25.744 1.00 29.61 295 ARG A O 1
ATOM 2242 N N . ARG A 1 296 ? 9.882 23.192 -25.065 1.00 29.38 296 ARG A N 1
ATOM 2243 C CA . ARG A 1 296 ? 10.192 22.255 -26.172 1.00 29.38 296 ARG A CA 1
ATOM 2244 C C . ARG A 1 296 ? 9.545 22.604 -27.520 1.00 29.38 296 ARG A C 1
ATOM 2246 O O . ARG A 1 296 ? 9.914 22.040 -28.542 1.00 29.38 296 ARG A O 1
ATOM 2253 N N . ARG A 1 297 ? 8.625 23.577 -27.568 1.00 26.81 297 ARG A N 1
ATOM 2254 C CA . ARG A 1 297 ? 8.024 24.055 -28.830 1.00 26.81 297 ARG A CA 1
ATOM 2255 C C . ARG A 1 297 ? 8.996 24.834 -29.723 1.00 26.81 297 ARG A C 1
ATOM 2257 O O . ARG A 1 297 ? 8.713 24.984 -30.910 1.00 26.81 297 ARG A O 1
ATOM 2264 N N . ARG A 1 298 ? 10.103 25.340 -29.165 1.00 29.14 298 ARG A N 1
ATOM 2265 C CA . ARG A 1 298 ? 11.109 26.108 -29.915 1.00 29.14 298 ARG A CA 1
ATOM 2266 C C . ARG A 1 298 ? 12.102 25.233 -30.688 1.00 29.14 298 ARG A C 1
ATOM 2268 O O . ARG A 1 298 ? 12.679 25.741 -31.636 1.00 29.14 298 ARG A O 1
ATOM 2275 N N . SER A 1 299 ? 12.259 23.950 -30.350 1.00 32.09 299 SER A N 1
ATOM 2276 C CA . SER A 1 299 ? 13.271 23.082 -30.977 1.00 32.09 299 SER A CA 1
ATOM 2277 C C . SER A 1 299 ? 12.734 22.079 -32.003 1.00 32.09 299 SER A C 1
ATOM 2279 O O . SER A 1 299 ? 13.527 21.418 -32.659 1.00 32.09 299 SER A O 1
ATOM 2281 N N . VAL A 1 300 ? 11.414 21.967 -32.198 1.00 32.19 300 VAL A N 1
ATOM 2282 C CA . VAL A 1 300 ? 10.843 21.053 -33.205 1.00 32.19 300 VAL A CA 1
ATOM 2283 C C . VAL A 1 300 ? 9.714 21.751 -33.962 1.00 32.19 300 VAL A C 1
ATOM 2285 O O . VAL A 1 300 ? 8.556 21.765 -33.542 1.00 32.19 300 VAL A O 1
ATOM 2288 N N . HIS A 1 301 ? 10.056 22.374 -35.090 1.00 26.91 301 HIS A N 1
ATOM 2289 C CA . HIS A 1 301 ? 9.101 22.827 -36.100 1.00 26.91 301 HIS A CA 1
ATOM 2290 C C . HIS A 1 301 ? 9.276 22.002 -37.377 1.00 26.91 301 HIS A C 1
ATOM 2292 O O . HIS A 1 301 ? 10.138 22.298 -38.191 1.00 26.91 301 HIS A O 1
ATOM 2298 N N . ARG A 1 302 ? 8.397 21.013 -37.568 1.00 26.45 302 ARG A N 1
ATOM 2299 C CA . ARG A 1 302 ? 7.583 20.829 -38.784 1.00 26.45 302 ARG A CA 1
ATOM 2300 C C . ARG A 1 302 ? 6.324 20.053 -38.371 1.00 26.45 302 ARG A C 1
ATOM 2302 O O . ARG A 1 302 ? 6.392 18.922 -37.909 1.00 26.45 302 ARG A O 1
ATOM 2309 N N . ARG A 1 303 ? 5.173 20.734 -38.410 1.00 27.38 303 ARG A N 1
ATOM 2310 C CA . ARG A 1 303 ? 3.853 20.210 -38.006 1.00 27.38 303 ARG A CA 1
ATOM 2311 C C . ARG A 1 303 ? 3.325 19.206 -39.039 1.00 27.38 303 ARG A C 1
ATOM 2313 O O . ARG A 1 303 ? 3.513 19.431 -40.230 1.00 27.38 303 ARG A O 1
ATOM 2320 N N . PRO A 1 304 ? 2.456 18.280 -38.602 1.00 27.06 304 PRO A N 1
ATOM 2321 C CA . PRO A 1 304 ? 1.109 18.246 -39.172 1.00 27.06 304 PRO A CA 1
ATOM 2322 C C . PRO A 1 304 ? 0.073 18.627 -38.111 1.00 27.06 304 PRO A C 1
ATOM 2324 O O . PRO A 1 304 ? 0.097 18.190 -36.964 1.00 27.06 304 PRO A O 1
ATOM 2327 N N . THR A 1 305 ? -0.825 19.530 -38.487 1.00 35.12 305 THR A N 1
ATOM 2328 C CA . THR A 1 305 ? -1.775 20.213 -37.606 1.00 35.12 305 THR A CA 1
ATOM 2329 C C . THR A 1 305 ? -2.868 19.313 -37.021 1.00 35.12 305 THR A C 1
ATOM 2331 O O . THR A 1 305 ? -3.460 18.473 -37.694 1.00 35.12 305 THR A O 1
ATOM 2334 N N . SER A 1 306 ? -3.225 19.637 -35.779 1.00 38.81 306 SER A N 1
ATOM 2335 C CA . SER A 1 306 ? -4.269 19.119 -34.881 1.00 38.81 306 SER A CA 1
ATOM 2336 C C . SER A 1 306 ? -5.729 19.131 -35.383 1.00 38.81 306 SER A C 1
ATOM 2338 O O . SER A 1 306 ? -6.656 19.045 -34.575 1.00 38.81 306 SER A O 1
ATOM 2340 N N . ARG A 1 307 ? -5.980 19.222 -36.696 1.00 32.25 307 ARG A N 1
ATOM 2341 C CA . ARG A 1 307 ? -7.341 19.173 -37.265 1.00 32.25 307 ARG A CA 1
ATOM 2342 C C . ARG A 1 307 ? -7.846 17.745 -37.518 1.00 32.25 307 ARG A C 1
ATOM 2344 O O . ARG A 1 307 ? -9.049 17.527 -37.431 1.00 32.25 307 ARG A O 1
ATOM 2351 N N . ARG A 1 308 ? -6.959 16.763 -37.741 1.00 34.31 308 ARG A N 1
ATOM 2352 C CA . ARG A 1 308 ? -7.350 15.363 -38.031 1.00 34.31 308 ARG A CA 1
ATOM 2353 C C . ARG A 1 308 ? -7.966 14.645 -36.821 1.00 34.31 308 ARG A C 1
ATOM 2355 O O . ARG A 1 308 ? -8.983 13.977 -36.958 1.00 34.31 308 ARG A O 1
ATOM 2362 N N . TRP A 1 309 ? -7.423 14.889 -35.627 1.00 34.09 309 TRP A N 1
ATOM 2363 C CA . TRP A 1 309 ? -7.890 14.298 -34.364 1.00 34.09 309 TRP A CA 1
ATOM 2364 C C . TRP A 1 309 ? -9.323 14.696 -33.978 1.00 34.09 309 TRP A C 1
ATOM 2366 O O . TRP A 1 309 ? -10.060 13.886 -33.428 1.00 34.09 309 TRP A O 1
ATOM 2376 N N . ARG A 1 310 ? -9.748 15.931 -34.288 1.00 34.56 310 ARG A N 1
ATOM 2377 C CA . ARG A 1 310 ? -11.108 16.398 -33.957 1.00 34.56 310 ARG A CA 1
ATOM 2378 C C . ARG A 1 310 ? -12.182 15.900 -34.927 1.00 34.56 310 ARG A C 1
ATOM 2380 O O . ARG A 1 310 ? -13.341 15.879 -34.537 1.00 34.56 310 ARG A O 1
ATOM 2387 N N . ARG A 1 311 ? -11.818 15.506 -36.156 1.00 32.28 311 ARG A N 1
ATOM 2388 C CA . ARG A 1 311 ? -12.756 14.883 -37.112 1.00 32.28 311 ARG A CA 1
ATOM 2389 C C . ARG A 1 311 ? -12.953 13.394 -36.834 1.00 32.28 311 ARG A C 1
ATOM 2391 O O . ARG A 1 311 ? -14.087 12.945 -36.798 1.00 32.28 311 ARG A O 1
ATOM 2398 N N . ALA A 1 312 ? -11.880 12.665 -36.521 1.00 37.69 312 ALA A N 1
ATOM 2399 C CA . ALA A 1 312 ? -11.955 11.220 -36.278 1.00 37.69 312 ALA A CA 1
ATOM 2400 C C . ALA A 1 312 ? -12.877 10.829 -35.103 1.00 37.69 312 ALA A C 1
ATOM 2402 O O . ALA A 1 312 ? -13.544 9.806 -35.166 1.00 37.69 312 ALA A O 1
ATOM 2403 N N . ILE A 1 313 ? -12.962 11.664 -34.061 1.00 39.88 313 ILE A N 1
ATOM 2404 C CA . ILE A 1 313 ? -13.841 11.424 -32.900 1.00 39.88 313 ILE A CA 1
ATOM 2405 C C . ILE A 1 313 ? -15.294 11.852 -33.177 1.00 39.88 313 ILE A C 1
ATOM 2407 O O . ILE A 1 313 ? -16.215 11.364 -32.531 1.00 39.88 313 ILE A O 1
ATOM 2411 N N . ARG A 1 314 ? -15.521 12.760 -34.135 1.00 33.91 314 ARG A N 1
ATOM 2412 C CA . ARG A 1 314 ? -16.850 13.321 -34.416 1.00 33.91 314 ARG A CA 1
ATOM 2413 C C . ARG A 1 314 ? -17.640 12.510 -35.448 1.00 33.91 314 ARG A C 1
ATOM 2415 O O . ARG A 1 314 ? -18.863 12.530 -35.394 1.00 33.91 314 ARG A O 1
ATOM 2422 N N . ASP A 1 315 ? -16.961 11.781 -36.332 1.00 36.94 315 ASP A N 1
ATOM 2423 C CA . ASP A 1 315 ? -17.603 11.166 -37.500 1.00 36.94 315 ASP A CA 1
ATOM 2424 C C . ASP A 1 315 ? -17.969 9.677 -37.333 1.00 36.94 315 ASP A C 1
ATOM 2426 O O . ASP A 1 315 ? -18.402 9.065 -38.303 1.00 36.94 315 ASP A O 1
ATOM 2430 N N . GLY A 1 316 ? -17.840 9.080 -36.138 1.00 37.03 316 GL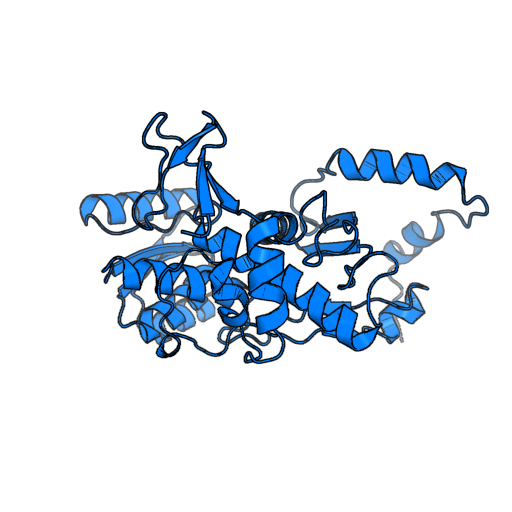Y A N 1
ATOM 2431 C CA . GLY A 1 316 ? -18.495 7.800 -35.806 1.00 37.03 316 GLY A CA 1
ATOM 2432 C C . GLY A 1 316 ? -18.247 6.624 -36.767 1.00 37.03 316 GLY A C 1
ATOM 2433 O O . GLY A 1 316 ? -19.126 5.785 -36.928 1.00 37.03 316 GLY A O 1
ATOM 2434 N N . ARG A 1 317 ? -17.082 6.540 -37.422 1.00 35.34 317 ARG A N 1
ATOM 2435 C CA . ARG A 1 317 ? -16.732 5.418 -38.311 1.00 35.34 317 ARG A CA 1
ATOM 2436 C C . ARG A 1 317 ? -15.682 4.521 -37.664 1.00 35.34 317 ARG A C 1
ATOM 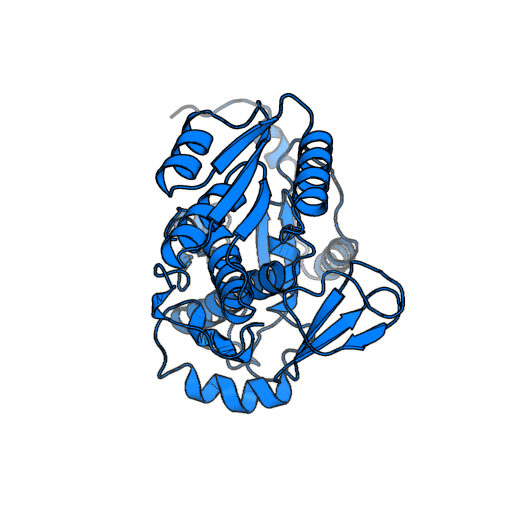2438 O O . ARG A 1 317 ? -14.495 4.637 -37.947 1.00 35.34 317 ARG A O 1
ATOM 2445 N N . MET A 1 318 ? -16.149 3.626 -36.801 1.00 36.00 318 MET A N 1
ATOM 2446 C CA . MET A 1 318 ? -15.543 2.310 -36.616 1.00 36.00 318 MET A CA 1
ATOM 2447 C C . MET A 1 318 ? -16.522 1.315 -37.232 1.00 36.00 318 MET A C 1
ATOM 2449 O O . MET A 1 318 ? -17.556 1.024 -36.645 1.00 36.00 318 MET A O 1
ATOM 2453 N N . ASN A 1 319 ? -16.220 0.863 -38.444 1.00 29.95 319 ASN A N 1
ATOM 2454 C CA . ASN A 1 319 ? -16.721 -0.402 -38.957 1.00 29.95 319 ASN A CA 1
ATOM 2455 C C . ASN A 1 319 ? -15.556 -1.088 -39.670 1.00 29.95 319 ASN A C 1
ATOM 2457 O O . ASN A 1 319 ? -14.810 -0.411 -40.384 1.00 29.95 319 ASN A O 1
ATOM 2461 N N . SER A 1 320 ? -15.481 -2.405 -39.443 1.00 32.25 320 SER A N 1
ATOM 2462 C CA . SER A 1 320 ? -14.460 -3.397 -39.832 1.00 32.25 320 SER A CA 1
ATOM 2463 C C . SER A 1 320 ? -13.079 -3.247 -39.197 1.00 32.25 320 SER A C 1
ATOM 2465 O O . SER A 1 320 ? -12.379 -2.258 -39.498 1.00 32.25 320 SER A O 1
#

Solvent-accessible surface area (backbone atoms only — not comparable to full-atom values): 18264 Å² total; per-residue (Å²): 124,65,51,38,30,34,27,74,86,76,66,53,75,42,80,82,50,83,86,61,68,49,37,94,87,77,63,44,51,54,57,45,78,49,62,55,56,67,65,43,33,73,60,46,59,79,51,51,80,81,45,69,83,38,55,69,62,48,43,81,73,38,83,41,95,77,78,62,70,87,53,59,79,71,39,49,69,54,55,76,42,73,40,58,69,62,8,63,78,70,75,38,87,83,38,69,44,76,43,41,53,76,29,79,70,48,31,65,40,35,41,26,21,53,42,37,48,51,26,35,48,75,71,69,52,51,52,38,32,40,60,37,87,40,65,58,40,37,22,38,17,50,36,26,40,65,64,72,28,49,38,39,34,31,29,36,64,84,48,56,68,68,56,55,48,54,21,38,73,42,70,24,48,73,45,76,32,89,58,52,74,65,55,36,43,51,52,45,50,51,52,20,60,78,69,74,40,50,64,62,60,59,80,52,30,58,36,36,30,48,32,34,12,52,58,38,44,48,50,20,53,50,42,18,74,75,71,41,53,33,98,91,21,74,21,17,44,55,71,61,43,78,48,81,40,83,81,53,39,65,59,56,12,28,49,64,38,45,54,95,77,40,86,56,53,75,22,28,69,78,42,50,75,47,74,46,39,60,98,86,50,78,98,72,83,61,74,73,59,57,56,54,58,59,59,57,58,78,80,62,87,82,85,84,75,83,63,61,70,64,48,65,74,68,65,76,78,86,76,136

Secondary structure (DSSP, 8-state):
--EEEEETTT--EE---TT--S-TTT--S-EEEEE-HHHHHHHHHHHHTTS-SSGGGGGGGSS-SS--GGG--S-S---EEE-HHHHHHHT-TT-EEE-GGGSTTSSTHHHHHHHHHHHHHHTT--EEEEE-SSHHHHHHHHHHHHTT-EEEEEEETTS-HHHHHHHHHTT-EEEEESS-HHHHHHHHHHHHHHHT-EE--GGG-HHHHHHHHHHHHHHHHHHHHHH-S-SSSSSPPPSEEEEE-SSSHHHHHHHHTS-TT--SSS--SPPEEEEE--TTS-----HHHHHHHHHGGGT------TTHHHHHTTS-----

Sequence (320 aa):
MSFIIKCLDCGHNAPYYPTSTNCPKCNSQWREAEYDYEMIGKTLLPKLAGRGNDLWRYKELLPVRNPNISLSLGEGHTPLIRAVNLGMMLGCPNIFIKDERQGPTASFKDRQAAVTIAALKEAGITELVAASTGNVAISYSAYASRAGMKLWAFVTSLVPSVKMREIALYGSQVIKITGSYDQCKQVAAEFARQRRLYLDMGARTITSIEAMKTIAFEIAEQLTGIQGPGEETPRRAPDWYVQAISGGMGTAGRLQGLPRDAANGLGGSHPGVCSDPGGGSARRWSPAGKSAWKRRRRSVHRRPTSRRWRRAIRDGRMNS